Protein AF-G0U3R9-F1 (afdb_monomer)

Secondary structure (DSSP, 8-state):
----TTS-TT--HHHHHHHHHHHHHHHHHHHHHHHHHHTT--TT--SS-HHHHHHHHHHHHHHHHHHHHHHHHHSS--HHHHHHHHHHHHHHHHHHHHHHHHHHHHHHHHHHHHHHHHHHHHHTTTTHHHHHHHHHHTHHHHTT--HHHHHHSGGGG-GGGHHHHSTTSHHHHHHTT--GGGHHHHHHHHHHHS---SHHHHHHHHHHHHHHHHHHHHHHHHHHHHHHSSSSPPHHHHHHHHHHHHHHHHHHHHHHHHHHH--

Sequence (263 aa):
MVMHLCELAAYPQSIILHGVLLYSFDSAHCHLISISKEQGCAASACMLDEYAEDIASSLSRLCVSRAIDCASLTGDSNDAERCNCLLRELWRETREAELVMQLHSWQERFLIEWPQHHTDWNNNRGGYKSLRDAVDECTIATCHITPSFLTEVPFAALAVCAPLFSAAGPAAELLHVASAERLDEVGALVEQMNPAETTEARETRRQLLLSRREWRLLLLLWVRYALSLRNPPSQGDCTMLFEAVQLYLCQGRARFHRLVRAT

Nearest PDB structures (foldseek):
  6r1j-assembly1_J-2  TM=2.108E-01  e=7.465E-01  Aeromonas hydrophila J-1
  7jh5-assembly2_B  TM=2.570E-01  e=5.427E+00  synthetic construct
  6h2e-assembly1_Q-2  TM=1.520E-01  e=3.342E+00  Aeromonas hydrophila subsp. hydrophila AL09-71

Radius of gyration: 19.88 Å; Cα contacts (8 Å, |Δi|>4): 173; chains: 1; bounding box: 52×52×53 Å

Mean predicted aligned error: 11.94 Å

Organism: Trypanosoma vivax (strain Y486) (NCBI:txid1055687)

pLDDT: mean 70.09, std 22.68, range [23.23, 95.56]

Foldseek 3Di:
DDDDPPPPPDQPCVCVVLVVLLVVLVVVVVVVVVVLVVVPLPPPQALDDPLLLVLLLLLLSLLLLLVVLLVQLVDPDDPVSLVNSVVSVVVSVVVLVVSLVSVVVVVVVCLVCLVVVLVVCVVCPNCPNSCLSNCVSCVLVCLPLDPVLLCVQPLCPDPLCCQLSDCPALSVVSNVNHDNPCPPVSVVVSCVVDPDPDPVSVVSVVSSSSSSSSSVSLVSSLSSRQSVDPDGDDPSSSVSSSVSSVVVVVVSVVSSVCSSPVD

Solvent-accessible surface area (backbone atoms only — not comparable to full-atom values): 14887 Å² total; per-residue (Å²): 143,80,86,72,96,71,79,72,86,80,65,64,69,67,57,52,58,56,47,51,61,61,58,59,52,53,60,62,48,53,48,53,54,47,52,45,50,74,71,64,54,67,99,80,42,66,94,59,51,75,66,57,52,52,49,24,49,51,52,17,52,52,52,44,53,50,52,50,48,44,56,51,52,73,48,96,59,51,72,68,56,52,52,51,48,51,57,52,45,56,52,44,56,56,51,48,55,54,49,53,50,50,52,50,56,50,50,53,52,51,59,74,45,33,70,58,57,36,48,55,32,50,74,39,67,68,34,53,54,55,42,49,50,19,41,58,66,31,33,85,74,42,32,73,58,42,76,64,48,63,68,65,34,77,62,53,74,35,76,71,36,41,67,38,61,28,89,89,19,45,46,44,60,49,58,79,69,47,59,79,88,53,47,69,62,56,58,52,50,56,50,70,77,58,73,56,93,45,72,68,52,42,50,53,48,51,47,40,54,51,42,25,50,49,42,45,48,53,54,51,29,49,53,48,46,50,55,68,45,96,54,81,66,49,74,69,64,59,44,34,60,55,51,49,52,50,52,54,52,50,52,51,52,54,52,43,54,49,54,76,64,74,118

Structure (mmCIF, N/CA/C/O backbone):
data_AF-G0U3R9-F1
#
_entry.id   AF-G0U3R9-F1
#
loop_
_atom_site.group_PDB
_atom_site.id
_atom_site.type_symbol
_atom_site.label_atom_id
_atom_site.label_alt_id
_atom_site.label_comp_id
_atom_site.label_asym_id
_atom_site.label_entity_id
_atom_site.label_seq_id
_atom_site.pdbx_PDB_ins_code
_atom_site.Cartn_x
_atom_site.Cartn_y
_atom_site.Cartn_z
_atom_site.occupancy
_atom_site.B_iso_or_equiv
_atom_site.auth_seq_id
_atom_site.auth_comp_id
_atom_site.auth_asym_id
_atom_site.auth_atom_id
_atom_site.pdbx_PDB_model_num
ATOM 1 N N . MET A 1 1 ? 17.297 25.912 26.466 1.00 33.06 1 MET A N 1
ATOM 2 C CA . MET A 1 1 ? 16.219 26.243 25.516 1.00 33.06 1 MET A CA 1
ATOM 3 C C . MET A 1 1 ? 15.846 24.984 24.741 1.00 33.06 1 MET A C 1
ATOM 5 O O . MET A 1 1 ? 16.317 24.811 23.634 1.00 33.06 1 MET A O 1
ATOM 9 N N . VAL A 1 2 ? 15.059 24.090 25.344 1.00 28.64 2 VAL A N 1
ATOM 10 C CA . VAL A 1 2 ? 14.176 23.144 24.641 1.00 28.64 2 VAL A CA 1
ATOM 11 C C . VAL A 1 2 ? 12.978 22.983 25.567 1.00 28.64 2 VAL A C 1
ATOM 13 O O . VAL A 1 2 ? 13.133 22.651 26.741 1.00 28.64 2 VAL A O 1
ATOM 16 N N . MET A 1 3 ? 11.822 23.392 25.064 1.00 24.55 3 MET A N 1
ATOM 17 C CA . MET A 1 3 ? 10.581 23.519 25.806 1.00 24.55 3 MET A CA 1
ATOM 18 C C . MET A 1 3 ? 9.948 22.154 26.079 1.00 24.55 3 MET A C 1
ATOM 20 O O . MET A 1 3 ? 9.836 21.319 25.192 1.00 24.55 3 MET A O 1
ATOM 24 N N . HIS A 1 4 ? 9.500 22.018 27.324 1.00 27.64 4 HIS A N 1
ATOM 25 C CA . HIS A 1 4 ? 8.221 21.452 27.743 1.00 27.64 4 HIS A CA 1
ATOM 26 C C . HIS A 1 4 ? 7.790 20.066 27.245 1.00 27.64 4 HIS A C 1
ATOM 28 O O . HIS A 1 4 ? 6.920 19.903 26.400 1.00 27.64 4 HIS A O 1
ATOM 34 N N . LEU A 1 5 ? 8.213 19.094 28.050 1.00 29.56 5 LEU A N 1
ATOM 35 C CA . LEU A 1 5 ? 7.496 17.884 28.476 1.00 29.56 5 LEU A CA 1
ATOM 36 C C . LEU A 1 5 ? 6.110 18.140 29.142 1.00 29.56 5 LEU A C 1
ATOM 38 O O . LEU A 1 5 ? 5.675 17.341 29.966 1.00 29.56 5 LEU A O 1
ATOM 42 N N . CYS A 1 6 ? 5.398 19.233 28.839 1.00 23.23 6 CYS A N 1
ATOM 43 C CA . CYS A 1 6 ? 4.192 19.637 29.589 1.00 23.23 6 CYS A CA 1
ATOM 44 C C . CYS A 1 6 ? 2.854 19.560 28.835 1.00 23.23 6 CYS A C 1
ATOM 46 O O . CYS A 1 6 ? 1.842 19.930 29.417 1.00 23.23 6 CYS A O 1
ATOM 48 N N . GLU A 1 7 ? 2.786 19.007 27.622 1.00 26.48 7 GLU A N 1
ATOM 49 C CA . GLU A 1 7 ? 1.497 18.795 26.927 1.00 26.48 7 GLU A CA 1
ATOM 50 C C . GLU A 1 7 ? 1.056 17.324 26.852 1.00 26.48 7 GLU A C 1
ATOM 52 O O . GLU A 1 7 ? 0.117 16.983 26.147 1.00 26.48 7 GLU A O 1
ATOM 57 N N . LEU A 1 8 ? 1.667 16.434 27.642 1.00 34.69 8 LEU A N 1
ATOM 58 C CA . LEU A 1 8 ? 1.248 15.027 27.765 1.00 34.69 8 LEU A CA 1
ATOM 59 C C . LEU A 1 8 ? 0.107 14.795 28.781 1.00 34.69 8 LEU A C 1
ATOM 61 O O . LEU A 1 8 ? -0.288 13.656 29.014 1.00 34.69 8 LEU A O 1
ATOM 65 N N . ALA A 1 9 ? -0.453 15.851 29.378 1.00 28.39 9 ALA A N 1
ATOM 66 C CA . ALA A 1 9 ? -1.393 15.748 30.502 1.00 28.39 9 ALA A CA 1
ATOM 67 C C . ALA A 1 9 ? -2.880 15.553 30.123 1.00 28.39 9 ALA A C 1
ATOM 69 O O . ALA A 1 9 ? -3.735 15.591 31.003 1.00 28.39 9 ALA A O 1
ATOM 70 N N . ALA A 1 10 ? -3.211 15.311 28.851 1.00 30.05 10 ALA A N 1
ATOM 71 C CA . ALA A 1 10 ? -4.587 15.010 28.432 1.00 30.05 10 ALA A CA 1
ATOM 72 C C . ALA A 1 10 ? -4.675 13.998 27.274 1.00 30.05 10 ALA A C 1
ATOM 74 O O . ALA A 1 10 ? -5.617 14.034 26.487 1.00 30.05 10 ALA A O 1
ATOM 75 N N . TYR A 1 11 ? -3.703 13.088 27.154 1.00 36.09 11 TYR A N 1
ATOM 76 C CA . TYR A 1 11 ? -3.789 11.991 26.187 1.00 36.09 11 TYR A CA 1
ATOM 77 C C . TYR A 1 11 ? -4.456 10.772 26.840 1.00 36.09 11 TYR A C 1
ATOM 79 O O . TYR A 1 11 ? -3.954 10.284 27.856 1.00 36.09 11 TYR A O 1
ATOM 87 N N . PRO A 1 12 ? -5.578 10.254 26.303 1.00 34.84 12 PRO A N 1
ATOM 88 C CA . PRO A 1 12 ? -6.217 9.071 26.859 1.00 34.84 12 PRO A CA 1
ATOM 89 C C . PRO A 1 12 ? -5.249 7.883 26.791 1.00 34.84 12 PRO A C 1
ATOM 91 O O . PRO A 1 12 ? -4.683 7.574 25.741 1.00 34.84 12 PRO A O 1
ATOM 94 N N . GLN A 1 13 ? -5.066 7.208 27.929 1.00 33.09 13 GLN A N 1
ATOM 95 C CA . GLN A 1 13 ? -4.140 6.083 28.131 1.00 33.09 13 GLN A CA 1
ATOM 96 C C . GLN A 1 13 ? -4.317 4.930 27.114 1.00 33.09 13 GLN A C 1
ATOM 98 O O . GLN A 1 13 ? -3.400 4.133 26.923 1.00 33.09 13 GLN A O 1
ATOM 103 N N . SER A 1 14 ? -5.447 4.867 26.398 1.00 32.84 14 SER A N 1
ATOM 104 C CA . SER A 1 14 ? -5.703 3.904 25.317 1.00 32.84 14 SER A CA 1
ATOM 105 C C . SER A 1 14 ? -4.824 4.109 24.073 1.00 32.84 14 SER A C 1
ATOM 107 O O . SER A 1 14 ? -4.492 3.126 23.405 1.00 32.84 14 SER A O 1
ATOM 109 N N . ILE A 1 15 ? -4.377 5.345 23.799 1.00 38.25 15 ILE A N 1
ATOM 110 C CA . ILE A 1 15 ? -3.427 5.668 22.715 1.00 38.25 15 ILE A CA 1
ATOM 111 C C . ILE A 1 15 ? -2.042 5.091 23.029 1.00 38.25 15 ILE A C 1
ATOM 113 O O . ILE A 1 15 ? -1.348 4.621 22.131 1.00 38.25 15 ILE A O 1
ATOM 117 N N . ILE A 1 16 ? -1.661 5.064 24.309 1.00 35.97 16 ILE A N 1
ATOM 118 C CA . ILE A 1 16 ? -0.367 4.534 24.750 1.00 35.97 16 ILE A CA 1
ATOM 119 C C . ILE A 1 16 ? -0.363 3.007 24.645 1.00 35.97 16 ILE A C 1
ATOM 121 O O . ILE A 1 16 ? 0.603 2.454 24.138 1.00 35.97 16 ILE A O 1
ATOM 125 N N . LEU A 1 17 ? -1.444 2.310 25.016 1.00 34.59 17 LEU A N 1
ATOM 126 C CA . LEU A 1 17 ? -1.477 0.844 24.915 1.00 34.59 17 LEU A CA 1
ATOM 127 C C . LEU A 1 17 ? -1.414 0.341 23.459 1.00 34.59 17 LEU A C 1
ATOM 129 O O . LEU A 1 17 ? -0.663 -0.586 23.161 1.00 34.59 17 LEU A O 1
ATOM 133 N N . HIS A 1 18 ? -2.147 0.980 22.539 1.00 36.88 18 HIS A N 1
ATOM 134 C CA . HIS A 1 18 ? -2.119 0.609 21.117 1.00 36.88 18 HIS A CA 1
ATOM 135 C C . HIS A 1 18 ? -0.850 1.111 20.412 1.00 36.88 18 HIS A C 1
ATOM 137 O O . HIS A 1 18 ? -0.291 0.404 19.576 1.00 36.88 18 HIS A O 1
ATOM 143 N N . GLY A 1 19 ? -0.341 2.289 20.788 1.00 35.03 19 GLY A N 1
ATOM 144 C CA . GLY A 1 19 ? 0.939 2.809 20.306 1.00 35.03 19 GLY A CA 1
ATOM 145 C C . GLY A 1 19 ? 2.123 1.934 20.725 1.00 35.03 19 GLY A C 1
ATOM 146 O O . GLY A 1 19 ? 2.960 1.601 19.894 1.00 35.03 19 GLY A O 1
ATOM 147 N N . VAL A 1 20 ? 2.171 1.476 21.978 1.00 35.91 20 VAL A N 1
ATOM 148 C CA . VAL A 1 20 ? 3.256 0.623 22.502 1.00 35.91 20 VAL A CA 1
ATOM 149 C C . VAL A 1 20 ? 3.275 -0.760 21.829 1.00 35.91 20 VAL A C 1
ATOM 151 O O . VAL A 1 20 ? 4.353 -1.281 21.525 1.00 35.91 20 VAL A O 1
ATOM 154 N N . LEU A 1 21 ? 2.111 -1.328 21.492 1.00 36.66 21 LEU A N 1
ATOM 155 C CA . LEU A 1 21 ? 2.028 -2.572 20.710 1.00 36.66 21 LEU A CA 1
ATOM 156 C C . LEU A 1 21 ? 2.530 -2.398 19.263 1.00 36.66 21 LEU A C 1
ATOM 158 O O . LEU A 1 21 ? 3.155 -3.303 18.716 1.00 36.66 21 LEU A O 1
ATOM 162 N N . LEU A 1 22 ? 2.328 -1.224 18.657 1.00 37.16 22 LEU A N 1
ATOM 163 C CA . LEU A 1 22 ? 2.811 -0.918 17.303 1.00 37.16 22 LEU A CA 1
ATOM 164 C C . LEU A 1 22 ? 4.316 -0.588 17.258 1.00 37.16 22 LEU A C 1
ATOM 166 O O . LEU A 1 22 ? 4.973 -0.901 16.266 1.00 37.16 22 LEU A O 1
ATOM 170 N N . TYR A 1 23 ? 4.867 0.007 18.323 1.00 34.19 23 TYR A N 1
ATOM 171 C CA . TYR A 1 23 ? 6.296 0.340 18.445 1.00 34.19 23 TYR A CA 1
ATOM 172 C C . TYR A 1 23 ? 7.181 -0.868 18.808 1.00 34.19 23 TYR A C 1
ATOM 174 O O . TYR A 1 23 ? 8.316 -0.963 18.350 1.00 34.19 23 TYR A O 1
ATOM 182 N N . SER A 1 24 ? 6.679 -1.820 19.600 1.00 33.28 24 SER A N 1
ATOM 183 C CA . SER A 1 24 ? 7.434 -3.025 20.002 1.00 33.28 24 SER A CA 1
ATOM 184 C C . SER A 1 24 ? 7.641 -4.043 18.868 1.00 33.28 24 SER A C 1
ATOM 186 O O . SER A 1 24 ? 8.549 -4.875 18.941 1.00 33.28 24 SER A O 1
ATOM 188 N N . PHE A 1 25 ? 6.857 -3.955 17.789 1.00 37.72 25 PHE A N 1
ATOM 189 C CA . PHE A 1 25 ? 7.006 -4.797 16.599 1.00 37.72 25 PHE A CA 1
ATOM 190 C C . PHE A 1 25 ? 8.238 -4.427 15.745 1.00 37.72 25 PHE A C 1
ATOM 192 O O . PHE A 1 25 ? 8.843 -5.316 15.142 1.00 37.72 25 PHE A O 1
ATOM 199 N N . ASP A 1 26 ? 8.662 -3.154 15.743 1.00 39.38 26 ASP A N 1
ATOM 200 C CA . ASP A 1 26 ? 9.851 -2.694 14.998 1.00 39.38 26 ASP A CA 1
ATOM 201 C C . ASP A 1 26 ? 11.143 -3.336 15.527 1.00 39.38 26 ASP A C 1
ATOM 203 O O . ASP A 1 26 ? 12.008 -3.725 14.747 1.00 39.38 26 ASP A O 1
ATOM 207 N N . SER A 1 27 ? 11.252 -3.542 16.843 1.00 36.81 27 SER A N 1
ATOM 208 C CA . SER A 1 27 ? 12.447 -4.133 17.465 1.00 36.81 27 SER A CA 1
ATOM 209 C C . SER A 1 27 ? 12.685 -5.587 17.028 1.00 36.81 27 SER A C 1
ATOM 211 O O . SER A 1 27 ? 13.792 -5.960 16.638 1.00 36.81 27 SER A O 1
ATOM 213 N N . ALA A 1 28 ? 11.630 -6.409 16.996 1.00 36.25 28 ALA A N 1
ATOM 214 C CA . ALA A 1 28 ? 11.737 -7.818 16.606 1.00 36.25 28 ALA A CA 1
ATOM 215 C C . ALA A 1 28 ? 12.002 -8.004 15.099 1.00 36.25 28 ALA A C 1
ATOM 217 O O . ALA A 1 28 ? 12.627 -8.984 14.692 1.00 36.25 28 ALA A O 1
ATOM 218 N N . HIS A 1 29 ? 11.551 -7.068 14.259 1.00 41.25 29 HIS A N 1
ATOM 219 C CA . HIS A 1 29 ? 11.756 -7.135 12.813 1.00 41.25 29 HIS A CA 1
ATOM 220 C C . HIS A 1 29 ? 13.105 -6.552 12.373 1.00 41.25 29 HIS A C 1
ATOM 222 O O . HIS A 1 29 ? 13.756 -7.138 11.508 1.00 41.25 29 HIS A O 1
ATOM 228 N N . CYS A 1 30 ? 13.574 -5.477 13.017 1.00 37.19 30 CYS A N 1
ATOM 229 C CA . CYS A 1 30 ? 14.964 -5.029 12.897 1.00 37.19 30 CYS A CA 1
ATOM 230 C C . CYS A 1 30 ? 15.935 -6.151 13.279 1.00 37.19 30 CYS A C 1
ATOM 232 O O . CYS A 1 30 ? 16.946 -6.317 12.604 1.00 37.19 30 CYS A O 1
ATOM 234 N N . HIS A 1 31 ? 15.581 -6.978 14.273 1.00 34.81 31 HIS A N 1
ATOM 235 C CA . HIS A 1 31 ? 16.353 -8.168 14.626 1.00 34.81 31 HIS A CA 1
ATOM 236 C C . HIS A 1 31 ? 16.380 -9.246 13.527 1.00 34.81 31 HIS A C 1
ATOM 238 O O . HIS A 1 31 ? 17.422 -9.854 13.299 1.00 34.81 31 HIS A O 1
ATOM 244 N N . LEU A 1 32 ? 15.286 -9.468 12.791 1.00 35.88 32 LEU A N 1
ATOM 245 C CA . LEU A 1 32 ? 15.276 -10.405 11.652 1.00 35.88 32 LEU A CA 1
ATOM 246 C C . LEU A 1 32 ? 16.086 -9.881 10.461 1.00 35.88 32 LEU A C 1
ATOM 248 O O . LEU A 1 32 ? 16.819 -10.642 9.831 1.00 35.88 32 LEU A O 1
ATOM 252 N N . ILE A 1 33 ? 16.010 -8.575 10.190 1.00 39.72 33 ILE A N 1
ATOM 253 C CA . ILE A 1 33 ? 16.836 -7.913 9.170 1.00 39.72 33 ILE A CA 1
ATOM 254 C C . ILE A 1 33 ? 18.319 -7.968 9.570 1.00 39.72 33 ILE A C 1
ATOM 256 O O . ILE A 1 33 ? 19.173 -8.228 8.724 1.00 39.72 33 ILE A O 1
ATOM 260 N N . SER A 1 34 ? 18.648 -7.787 10.854 1.00 35.16 34 SER A N 1
ATOM 261 C CA . SER A 1 34 ? 20.029 -7.895 11.337 1.00 35.16 34 SER A CA 1
ATOM 262 C C . SER A 1 34 ? 20.553 -9.333 11.327 1.00 35.16 34 SER A C 1
ATOM 264 O O . SER A 1 34 ? 21.707 -9.530 10.969 1.00 35.16 34 SER A O 1
ATOM 266 N N . ILE A 1 35 ? 19.720 -10.341 11.620 1.00 38.12 35 ILE A N 1
ATOM 267 C CA . ILE A 1 35 ? 20.096 -11.762 11.488 1.00 38.12 35 ILE A CA 1
ATOM 268 C C . ILE A 1 35 ? 20.394 -12.103 10.019 1.00 38.12 35 ILE A C 1
ATOM 270 O O . ILE A 1 35 ? 21.374 -12.786 9.732 1.00 38.12 35 ILE A O 1
ATOM 274 N N . SER A 1 36 ? 19.614 -11.563 9.076 1.00 36.53 36 SER A N 1
ATOM 275 C CA . SER A 1 36 ? 19.888 -11.696 7.637 1.00 36.53 36 SER A CA 1
ATOM 276 C C . SER A 1 36 ? 21.213 -11.031 7.230 1.00 36.53 36 SER A C 1
ATOM 278 O O . SER A 1 36 ? 21.951 -11.587 6.418 1.00 36.53 36 SER A O 1
ATOM 280 N N . LYS A 1 37 ? 21.549 -9.871 7.820 1.00 36.19 37 LYS A N 1
ATOM 281 C CA . LYS A 1 37 ? 22.834 -9.172 7.608 1.00 36.19 37 LYS A CA 1
ATOM 282 C C . LYS A 1 37 ? 24.023 -9.933 8.227 1.00 36.19 37 LYS A C 1
ATOM 284 O O . LYS A 1 37 ? 25.087 -9.988 7.617 1.00 36.19 37 LYS A O 1
ATOM 289 N N . GLU A 1 38 ? 23.854 -10.552 9.397 1.00 37.56 38 GLU A N 1
ATOM 290 C CA . GLU A 1 38 ? 24.891 -11.354 10.076 1.00 37.56 38 GLU A CA 1
ATOM 291 C C . GLU A 1 38 ? 25.173 -12.696 9.378 1.00 37.56 38 GLU A C 1
ATOM 293 O O . GLU A 1 38 ? 26.291 -13.204 9.451 1.00 37.56 38 GLU A O 1
ATOM 298 N N . GLN A 1 39 ? 24.199 -13.245 8.644 1.00 38.41 39 GLN A N 1
ATOM 299 C CA . GLN A 1 39 ? 24.358 -14.471 7.849 1.00 38.41 39 GLN A CA 1
ATOM 300 C C . GLN A 1 39 ? 25.041 -14.253 6.486 1.00 38.41 39 GLN A C 1
ATOM 302 O O . GLN A 1 39 ? 25.163 -15.193 5.701 1.00 38.41 39 GLN A O 1
ATOM 307 N N . GLY A 1 40 ? 25.528 -13.041 6.197 1.00 32.06 40 GLY A N 1
ATOM 308 C CA . GLY A 1 40 ? 26.303 -12.766 4.986 1.00 32.06 40 GLY A CA 1
ATOM 309 C C . GLY A 1 40 ? 25.478 -12.692 3.699 1.00 32.06 40 GLY A C 1
ATOM 310 O O . GLY A 1 40 ? 26.067 -12.746 2.619 1.00 32.06 40 GLY A O 1
ATOM 311 N N . CYS A 1 41 ? 24.150 -12.531 3.788 1.00 35.53 41 CYS A N 1
ATOM 312 C CA . CYS A 1 41 ? 23.371 -12.011 2.661 1.00 35.53 41 CYS A CA 1
ATOM 313 C C . CYS A 1 41 ? 23.859 -10.585 2.402 1.00 35.53 41 CYS A C 1
ATOM 315 O O . CYS A 1 41 ? 23.686 -9.686 3.231 1.00 35.53 41 CYS A O 1
ATOM 317 N N . ALA A 1 42 ? 24.605 -10.417 1.313 1.00 33.94 42 ALA A N 1
ATOM 318 C CA . ALA A 1 42 ? 25.178 -9.144 0.931 1.00 33.94 42 ALA A CA 1
ATOM 319 C C . ALA A 1 42 ? 24.054 -8.106 0.850 1.00 33.94 42 ALA A C 1
ATOM 321 O O . ALA A 1 42 ? 23.008 -8.367 0.276 1.00 33.94 42 ALA A O 1
ATOM 322 N N . ALA A 1 43 ? 24.278 -6.920 1.410 1.00 31.98 43 ALA A N 1
ATOM 323 C CA . ALA A 1 43 ? 23.336 -5.802 1.452 1.00 31.98 43 ALA A CA 1
ATOM 324 C C . ALA A 1 43 ? 23.022 -5.193 0.058 1.00 31.98 43 ALA A C 1
ATOM 326 O O . ALA A 1 43 ? 23.079 -3.980 -0.113 1.00 31.98 43 ALA A O 1
ATOM 327 N N . SER A 1 44 ? 22.746 -6.018 -0.956 1.00 33.84 44 SER A N 1
ATOM 328 C CA . SER A 1 44 ? 22.752 -5.643 -2.370 1.00 33.84 44 SER A CA 1
ATOM 329 C C . SER A 1 44 ? 21.626 -6.263 -3.215 1.00 33.84 44 SER A C 1
ATOM 331 O O . SER A 1 44 ? 21.634 -6.030 -4.423 1.00 33.84 44 SER A O 1
ATOM 333 N N . ALA A 1 45 ? 20.663 -7.016 -2.666 1.00 36.78 45 ALA A N 1
ATOM 334 C CA . ALA A 1 45 ? 19.627 -7.635 -3.506 1.00 36.78 45 ALA A CA 1
ATOM 335 C C . ALA A 1 45 ? 18.184 -7.579 -2.969 1.00 36.78 45 ALA A C 1
ATOM 337 O O . ALA A 1 45 ? 17.326 -8.295 -3.477 1.00 36.78 45 ALA A O 1
ATOM 338 N N . CYS A 1 46 ? 17.833 -6.683 -2.040 1.00 46.12 46 CYS A N 1
ATOM 339 C CA . CYS A 1 46 ? 16.411 -6.391 -1.823 1.00 46.12 46 CYS A CA 1
ATOM 340 C C . CYS A 1 46 ? 15.906 -5.459 -2.942 1.00 46.12 46 CYS A C 1
ATOM 342 O O . CYS A 1 46 ? 16.397 -4.342 -3.082 1.00 46.12 46 CYS A O 1
ATOM 344 N N . MET A 1 47 ? 14.927 -5.903 -3.747 1.00 56.09 47 MET A N 1
ATOM 345 C CA . MET A 1 47 ? 14.302 -5.063 -4.794 1.00 56.09 47 MET A CA 1
ATOM 346 C C . MET A 1 47 ? 13.577 -3.831 -4.220 1.00 56.09 47 MET A C 1
ATOM 348 O O . MET A 1 47 ? 13.292 -2.891 -4.957 1.00 56.09 47 MET A O 1
ATOM 352 N N . LEU A 1 48 ? 13.265 -3.844 -2.921 1.00 67.38 48 LEU A N 1
ATOM 353 C CA . LEU A 1 48 ? 12.791 -2.683 -2.175 1.00 67.38 48 LEU A CA 1
ATOM 354 C C . LEU A 1 48 ? 13.920 -2.183 -1.275 1.00 67.38 48 LEU A C 1
ATOM 356 O O . LEU A 1 48 ? 14.497 -2.958 -0.513 1.00 67.38 48 LEU A O 1
ATOM 360 N N . ASP A 1 49 ? 14.224 -0.893 -1.345 1.00 76.88 49 ASP A N 1
ATOM 361 C CA . ASP A 1 49 ? 15.160 -0.280 -0.410 1.00 76.88 49 ASP A CA 1
ATOM 362 C C . ASP A 1 49 ? 14.542 -0.156 0.998 1.00 76.88 49 ASP A C 1
ATOM 364 O O . ASP A 1 49 ? 13.331 -0.302 1.198 1.00 76.88 49 ASP A O 1
ATOM 368 N N . GLU A 1 50 ? 15.383 0.117 2.001 1.00 76.50 50 GLU A N 1
ATOM 369 C CA . GLU A 1 50 ? 14.936 0.280 3.395 1.00 76.50 50 GLU A CA 1
ATOM 370 C C . GLU A 1 50 ? 13.863 1.383 3.518 1.00 76.50 50 GLU A C 1
ATOM 372 O O . GLU A 1 50 ? 12.938 1.275 4.321 1.00 76.50 50 GLU A O 1
ATOM 377 N N . TYR A 1 51 ? 13.913 2.402 2.654 1.00 81.50 51 TYR A N 1
ATOM 378 C CA . TYR A 1 51 ? 12.937 3.486 2.658 1.00 81.50 51 TYR A CA 1
ATOM 379 C C . TYR A 1 51 ? 11.541 3.055 2.182 1.00 81.50 51 TYR A C 1
ATOM 381 O O . TYR A 1 51 ? 10.539 3.421 2.801 1.00 81.50 51 TYR A O 1
ATOM 389 N N . ALA A 1 52 ? 11.446 2.252 1.119 1.00 83.44 52 ALA A N 1
ATOM 390 C CA . ALA A 1 52 ? 10.182 1.664 0.678 1.00 83.44 52 ALA A CA 1
ATOM 391 C C . ALA A 1 52 ? 9.565 0.758 1.755 1.00 83.44 52 ALA A C 1
ATOM 393 O O . ALA A 1 52 ? 8.350 0.778 1.976 1.00 83.44 52 ALA A O 1
ATOM 394 N N . GLU A 1 53 ? 10.399 -0.016 2.453 1.00 80.62 53 GLU A N 1
ATOM 395 C CA . GLU A 1 53 ? 9.971 -0.881 3.557 1.00 80.62 53 GLU A CA 1
ATOM 396 C C . GLU A 1 53 ? 9.394 -0.083 4.734 1.00 80.62 53 GLU A C 1
ATOM 398 O O . GLU A 1 53 ? 8.346 -0.454 5.277 1.00 80.62 53 GLU A O 1
ATOM 403 N N . ASP A 1 54 ? 10.018 1.041 5.087 1.00 80.44 54 ASP A N 1
ATOM 404 C CA . ASP A 1 54 ? 9.540 1.939 6.141 1.00 80.44 54 ASP A CA 1
ATOM 405 C C . ASP A 1 54 ? 8.192 2.580 5.793 1.00 80.44 54 ASP A C 1
ATOM 407 O O . ASP A 1 54 ? 7.301 2.688 6.652 1.00 80.44 54 ASP A O 1
ATOM 411 N N . ILE A 1 55 ? 8.005 2.960 4.524 1.00 87.62 55 ILE A N 1
ATOM 412 C CA . ILE A 1 55 ? 6.728 3.477 4.019 1.00 87.62 55 ILE A CA 1
ATOM 413 C C . ILE A 1 55 ? 5.651 2.390 4.120 1.00 87.62 55 ILE A C 1
ATOM 415 O O . ILE A 1 55 ? 4.593 2.636 4.708 1.00 87.62 55 ILE A O 1
ATOM 419 N N . ALA A 1 56 ? 5.919 1.176 3.627 1.00 86.25 56 ALA A N 1
ATOM 420 C CA . ALA A 1 56 ? 4.980 0.053 3.691 1.00 86.25 56 ALA A CA 1
ATOM 421 C C . ALA A 1 56 ? 4.607 -0.320 5.136 1.00 86.25 56 ALA A C 1
ATOM 423 O O . ALA A 1 56 ? 3.434 -0.540 5.451 1.00 86.25 56 ALA A O 1
ATOM 424 N N . SER A 1 57 ? 5.591 -0.351 6.039 1.00 81.12 57 SER A N 1
ATOM 425 C CA . SER A 1 57 ? 5.378 -0.586 7.472 1.00 81.12 57 SER A CA 1
ATOM 426 C C . SER A 1 57 ? 4.488 0.498 8.088 1.00 81.12 57 SER A C 1
ATOM 428 O O . SER A 1 57 ? 3.520 0.212 8.797 1.00 81.12 57 SER A O 1
ATOM 430 N N . SER A 1 58 ? 4.755 1.764 7.771 1.00 85.69 58 SER A N 1
ATOM 431 C CA . SER A 1 58 ? 3.997 2.896 8.303 1.00 85.69 58 SER A CA 1
ATOM 432 C C . SER A 1 58 ? 2.558 2.946 7.785 1.00 85.69 58 SER A C 1
ATOM 434 O O . SER A 1 58 ? 1.638 3.138 8.583 1.00 85.69 58 SER A O 1
ATOM 436 N N . LEU A 1 59 ? 2.340 2.695 6.491 1.00 92.19 59 LEU A N 1
ATOM 437 C CA . LEU A 1 59 ? 1.001 2.592 5.901 1.00 92.19 59 LEU A CA 1
ATOM 438 C C . LEU A 1 59 ? 0.218 1.410 6.486 1.00 92.19 59 LEU A C 1
ATOM 440 O O . LEU A 1 59 ? -0.965 1.554 6.808 1.00 92.19 59 LEU A O 1
ATOM 444 N N . SER A 1 60 ? 0.889 0.275 6.713 1.00 87.50 60 SER A N 1
ATOM 445 C CA . SER A 1 60 ? 0.285 -0.885 7.372 1.00 87.50 60 SER A CA 1
ATOM 446 C C . SER A 1 60 ? -0.252 -0.535 8.759 1.00 87.50 60 SER A C 1
ATOM 448 O O . SER A 1 60 ? -1.421 -0.798 9.052 1.00 87.50 60 SER A O 1
ATOM 450 N N . ARG A 1 61 ? 0.565 0.129 9.587 1.00 84.31 61 ARG A N 1
ATOM 451 C CA . ARG A 1 61 ? 0.186 0.537 10.949 1.00 84.31 61 ARG A CA 1
ATOM 452 C C . ARG A 1 61 ? -1.023 1.467 10.965 1.00 84.31 61 ARG A C 1
ATOM 454 O O . ARG A 1 61 ? -1.925 1.262 11.775 1.00 84.31 61 ARG A O 1
ATOM 461 N N . LEU A 1 62 ? -1.074 2.449 10.063 1.00 91.62 62 LEU A N 1
ATOM 462 C CA . LEU A 1 62 ? -2.227 3.348 9.950 1.00 91.62 62 LEU A CA 1
ATOM 463 C C . LEU A 1 62 ? -3.506 2.587 9.595 1.00 91.62 62 LEU A C 1
ATOM 465 O O . LEU A 1 62 ? -4.540 2.786 10.235 1.00 91.62 62 LEU A O 1
ATOM 469 N N . CYS A 1 63 ? -3.428 1.692 8.609 1.00 91.88 63 CYS A N 1
ATOM 470 C CA . CYS A 1 63 ? -4.585 0.936 8.140 1.00 91.88 63 CYS A CA 1
ATOM 471 C C . CYS A 1 63 ? -5.102 -0.038 9.199 1.00 91.88 63 CYS A C 1
ATOM 473 O O . CYS A 1 63 ? -6.310 -0.102 9.425 1.00 91.88 63 CYS A O 1
ATOM 475 N N . VAL A 1 64 ? -4.206 -0.742 9.895 1.00 88.44 64 VAL A N 1
ATOM 476 C CA . VAL A 1 64 ? -4.593 -1.656 10.978 1.00 88.44 64 VAL A CA 1
ATOM 477 C C . VAL A 1 64 ? -5.129 -0.888 12.181 1.00 88.44 64 VAL A C 1
ATOM 479 O O . VAL A 1 64 ? -6.170 -1.256 12.713 1.00 88.44 64 VAL A O 1
ATOM 482 N N . SER A 1 65 ? -4.506 0.231 12.565 1.00 87.81 65 SER A N 1
ATOM 483 C CA . SER A 1 65 ? -5.037 1.096 13.628 1.00 87.81 65 SER A CA 1
ATOM 484 C C . SER A 1 65 ? -6.462 1.565 13.319 1.00 87.81 65 SER A C 1
ATOM 486 O O . SER A 1 65 ? -7.326 1.516 14.193 1.00 87.81 65 SER A O 1
ATOM 488 N N . ARG A 1 66 ? -6.740 1.960 12.070 1.00 92.88 66 ARG A N 1
ATOM 489 C CA . ARG A 1 66 ? -8.100 2.311 11.644 1.00 92.88 66 ARG A CA 1
ATOM 490 C C . ARG A 1 66 ? -9.044 1.110 11.671 1.00 92.88 66 ARG A C 1
ATOM 492 O O . ARG A 1 66 ? -10.201 1.270 12.048 1.00 92.88 66 ARG A O 1
ATOM 499 N N . ALA A 1 67 ? -8.589 -0.071 11.258 1.00 90.75 67 ALA A N 1
ATOM 500 C CA . ALA A 1 67 ? -9.400 -1.287 11.284 1.00 90.75 67 ALA A CA 1
ATOM 501 C C . ALA A 1 67 ? -9.806 -1.672 12.717 1.00 90.75 67 ALA A C 1
ATOM 503 O O . ALA A 1 67 ? -10.967 -2.013 12.942 1.00 90.75 67 ALA A O 1
ATOM 504 N N . ILE A 1 68 ? -8.888 -1.529 13.678 1.00 88.44 68 ILE A N 1
ATOM 505 C CA . ILE A 1 68 ? -9.157 -1.715 15.110 1.00 88.44 68 ILE A CA 1
ATOM 506 C C . ILE A 1 68 ? -10.201 -0.703 15.590 1.00 88.44 68 ILE A C 1
ATOM 508 O O . ILE A 1 68 ? -11.206 -1.101 16.171 1.00 88.44 68 ILE A O 1
ATOM 512 N N . ASP A 1 69 ? -10.029 0.586 15.278 1.00 89.38 69 ASP A N 1
ATOM 513 C CA . ASP A 1 69 ? -11.015 1.611 15.650 1.00 89.38 69 ASP A CA 1
ATOM 514 C C . ASP A 1 69 ? -12.393 1.336 15.020 1.00 89.38 69 ASP A C 1
ATOM 516 O O . ASP A 1 69 ? -13.422 1.501 15.672 1.00 89.38 69 ASP A O 1
ATOM 520 N N . CYS A 1 70 ? -12.440 0.858 13.772 1.00 90.00 70 CYS A N 1
ATOM 521 C CA . CYS A 1 70 ? -13.689 0.442 13.132 1.00 90.00 70 CYS A CA 1
ATOM 522 C C . CYS A 1 70 ? -14.360 -0.719 13.880 1.00 90.00 70 CYS A C 1
ATOM 524 O O . CYS A 1 70 ? -15.581 -0.710 14.020 1.00 90.00 70 CYS A O 1
ATOM 526 N N . ALA A 1 71 ? -13.587 -1.702 14.350 1.00 87.19 71 ALA A N 1
ATOM 527 C CA . ALA A 1 71 ? -14.111 -2.825 15.125 1.00 87.19 71 ALA A CA 1
ATOM 528 C C . ALA A 1 71 ? -14.679 -2.360 16.478 1.00 87.19 71 ALA A C 1
ATOM 530 O O . ALA A 1 71 ? -15.782 -2.767 16.852 1.00 87.19 71 ALA A O 1
ATOM 531 N N . SER A 1 72 ? -13.990 -1.442 17.163 1.00 84.88 72 SER A N 1
ATOM 532 C CA . SER A 1 72 ? -14.491 -0.813 18.393 1.00 84.88 72 SER A CA 1
ATOM 533 C C . SER A 1 72 ? -15.815 -0.079 18.154 1.00 84.88 72 SER A C 1
ATOM 535 O O . SER A 1 72 ? -16.772 -0.256 18.908 1.00 84.88 72 SER A O 1
ATOM 537 N N . LEU A 1 73 ? -15.910 0.681 17.057 1.00 85.12 73 LEU A N 1
ATOM 538 C CA . LEU A 1 73 ? -17.104 1.453 16.692 1.00 85.12 73 LEU A CA 1
ATOM 539 C C . LEU A 1 73 ? -18.311 0.598 16.284 1.00 85.12 73 LEU A C 1
ATOM 541 O O . LEU A 1 73 ? -19.438 1.069 16.397 1.00 85.12 73 LEU A O 1
ATOM 545 N N . THR A 1 74 ? -18.103 -0.635 15.810 1.00 82.88 74 THR A N 1
ATOM 546 C CA . THR A 1 74 ? -19.208 -1.563 15.503 1.00 82.88 74 THR A CA 1
ATOM 547 C C . THR A 1 74 ? -19.865 -2.187 16.738 1.00 82.88 74 THR A C 1
ATOM 549 O O . THR A 1 74 ? -20.952 -2.745 16.612 1.00 82.88 74 THR A O 1
ATOM 552 N N . GLY A 1 75 ? -19.223 -2.116 17.910 1.00 74.25 75 GLY A N 1
ATOM 553 C CA . GLY A 1 75 ? -19.802 -2.557 19.183 1.00 74.25 75 GLY A CA 1
ATOM 554 C C . GLY A 1 75 ? -20.600 -1.460 19.897 1.00 74.25 75 GLY A C 1
ATOM 555 O O . GLY A 1 75 ? -20.845 -0.388 19.343 1.00 74.25 75 GLY A O 1
ATOM 556 N N . ASP A 1 76 ? -20.950 -1.700 21.165 1.00 75.19 76 ASP A N 1
ATOM 557 C CA . ASP A 1 76 ? -21.580 -0.707 22.051 1.00 75.19 76 ASP A CA 1
ATOM 558 C C . ASP A 1 76 ? -20.572 0.382 22.465 1.00 75.19 76 ASP A C 1
ATOM 560 O O . ASP A 1 76 ? -20.095 0.454 23.600 1.00 75.19 76 ASP A O 1
ATOM 564 N N . SER A 1 77 ? -20.204 1.235 21.510 1.00 77.62 77 SER A N 1
ATOM 565 C CA . SER A 1 77 ? -19.328 2.381 21.743 1.00 77.62 77 SER A CA 1
ATOM 566 C C . SER A 1 77 ? -20.074 3.500 22.466 1.00 77.62 77 SER A C 1
ATOM 568 O O . SER A 1 77 ? -21.152 3.929 22.044 1.00 77.62 77 SER A O 1
ATOM 570 N N . ASN A 1 78 ? -19.472 4.019 23.536 1.00 85.44 78 ASN A N 1
ATOM 571 C CA . ASN A 1 78 ? -19.920 5.252 24.181 1.00 85.44 78 ASN A CA 1
ATOM 572 C C . ASN A 1 78 ? -19.353 6.491 23.457 1.00 85.44 78 ASN A C 1
ATOM 574 O O . ASN A 1 78 ? -18.444 6.393 22.630 1.00 85.44 78 ASN A O 1
ATOM 578 N N . ASP A 1 79 ? -19.875 7.674 23.784 1.00 86.25 79 ASP A N 1
ATOM 579 C CA . ASP A 1 79 ? -19.466 8.922 23.124 1.00 86.25 79 ASP A CA 1
ATOM 580 C C . ASP A 1 79 ? -17.996 9.282 23.370 1.00 86.25 79 ASP A C 1
ATOM 582 O O . ASP A 1 79 ? -17.349 9.865 22.500 1.00 86.25 79 ASP A O 1
ATOM 586 N N . ALA A 1 80 ? -17.435 8.889 24.517 1.00 84.94 80 ALA A N 1
ATOM 587 C CA . ALA A 1 80 ? -16.021 9.100 24.805 1.00 84.94 80 ALA A CA 1
ATOM 588 C C . ALA A 1 80 ? -15.123 8.288 23.855 1.00 84.94 80 ALA A C 1
ATOM 590 O O . ALA A 1 80 ? -14.153 8.828 23.323 1.00 84.94 80 ALA A O 1
ATOM 591 N N . GLU A 1 81 ? -15.462 7.025 23.581 1.00 83.19 81 GLU A N 1
ATOM 592 C CA . GLU A 1 81 ? -14.714 6.197 22.632 1.00 83.19 81 GLU A CA 1
ATOM 593 C C . GLU A 1 81 ? -14.866 6.709 21.198 1.00 83.19 81 GLU A C 1
ATOM 595 O O . GLU A 1 81 ? -13.877 6.786 20.471 1.00 83.19 81 GLU A O 1
ATOM 600 N N . ARG A 1 82 ? -16.060 7.179 20.811 1.00 85.88 82 ARG A N 1
ATOM 601 C CA . ARG A 1 82 ? -16.265 7.839 19.508 1.00 85.88 82 ARG A CA 1
ATOM 602 C C . ARG A 1 82 ? -15.370 9.068 19.342 1.00 85.88 82 ARG A C 1
ATOM 604 O O . ARG A 1 82 ? -14.702 9.203 18.315 1.00 85.88 82 ARG A O 1
ATOM 611 N N . CYS A 1 83 ? -15.318 9.939 20.350 1.00 86.50 83 CYS A N 1
ATOM 612 C CA . CYS A 1 83 ? -14.440 11.110 20.355 1.00 86.50 83 CYS A CA 1
ATOM 613 C C . CYS A 1 83 ? -12.960 10.712 20.254 1.00 86.50 83 CYS A C 1
ATOM 615 O O . CYS A 1 83 ? -12.219 11.302 19.469 1.00 86.50 83 CYS A O 1
ATOM 617 N N . ASN A 1 84 ? -12.535 9.677 20.983 1.00 85.12 84 ASN A N 1
ATOM 618 C CA . ASN A 1 84 ? -11.162 9.176 20.913 1.00 85.12 84 ASN A CA 1
ATOM 619 C C . ASN A 1 84 ? -10.816 8.624 19.520 1.00 85.12 84 ASN A C 1
ATOM 621 O O . ASN A 1 84 ? -9.755 8.946 18.983 1.00 85.12 84 ASN A O 1
ATOM 625 N N . CYS A 1 85 ? -11.711 7.841 18.910 1.00 87.75 85 CYS A N 1
ATOM 626 C CA . CYS A 1 85 ? -11.563 7.346 17.540 1.00 87.75 85 CYS A CA 1
ATOM 627 C C . CYS A 1 85 ? -11.438 8.497 16.529 1.00 87.75 85 CYS A C 1
ATOM 629 O O . CYS A 1 85 ? -10.585 8.445 15.645 1.00 87.75 85 CYS A O 1
ATOM 631 N N . LEU A 1 86 ? -12.252 9.550 16.665 1.00 89.12 86 LEU A N 1
ATOM 632 C CA . LEU A 1 86 ? -12.198 10.735 15.800 1.00 89.12 86 LEU A CA 1
ATOM 633 C C . LEU A 1 86 ? -10.876 11.502 15.932 1.00 89.12 86 LEU A C 1
ATOM 635 O O . LEU A 1 86 ? -10.301 11.903 14.922 1.00 89.12 86 LEU A O 1
ATOM 639 N N . LEU A 1 87 ? -10.365 11.671 17.155 1.00 86.19 87 LEU A N 1
ATOM 640 C CA . LEU A 1 87 ? -9.064 12.308 17.387 1.00 86.19 87 LEU A CA 1
ATOM 641 C C . LEU A 1 87 ? -7.920 11.501 16.761 1.00 86.19 87 LEU A C 1
ATOM 643 O O . LEU A 1 87 ? -7.035 12.073 16.122 1.00 86.19 87 LEU A O 1
ATOM 647 N N . ARG A 1 88 ? -7.954 10.168 16.898 1.00 88.06 88 ARG A N 1
ATOM 648 C CA . ARG A 1 88 ? -6.982 9.286 16.239 1.00 88.06 88 ARG A CA 1
ATOM 649 C C . ARG A 1 88 ? -7.098 9.354 14.717 1.00 88.06 88 ARG A C 1
ATOM 651 O O . ARG A 1 88 ? -6.070 9.338 14.046 1.00 88.06 88 ARG A O 1
ATOM 658 N N . GLU A 1 89 ? -8.307 9.469 14.168 1.00 92.81 89 GLU A N 1
ATOM 659 C CA . GLU A 1 89 ? -8.503 9.600 12.720 1.00 92.81 89 GLU A CA 1
ATOM 660 C C . GLU A 1 89 ? -7.905 10.895 12.170 1.00 92.81 89 GLU A C 1
ATOM 662 O O . GLU A 1 89 ? -7.207 10.842 11.163 1.00 92.81 89 GLU A O 1
ATOM 667 N N . LEU A 1 90 ? -8.071 12.025 12.862 1.00 88.94 90 LEU A N 1
ATOM 668 C CA . LEU A 1 90 ? -7.466 13.297 12.449 1.00 88.94 90 LEU A CA 1
ATOM 669 C C . LEU A 1 90 ? -5.929 13.211 12.386 1.00 88.94 90 LEU A C 1
ATOM 671 O O . LEU A 1 90 ? -5.295 13.697 11.443 1.00 88.94 90 LEU A O 1
ATOM 675 N N . TRP A 1 91 ? -5.321 12.551 13.377 1.00 90.62 91 TRP A N 1
ATOM 676 C CA . TRP A 1 91 ? -3.886 12.272 13.356 1.00 90.62 91 TRP A CA 1
ATOM 677 C C . TRP A 1 91 ? -3.503 11.367 12.174 1.00 90.62 91 TRP A C 1
ATOM 679 O O . TRP A 1 91 ? -2.527 11.654 11.476 1.00 90.62 91 TRP A O 1
ATOM 689 N N . ARG A 1 92 ? -4.286 10.309 11.905 1.00 91.81 92 ARG A N 1
ATOM 690 C CA . ARG A 1 92 ? -4.045 9.408 10.769 1.00 91.81 92 ARG A CA 1
ATOM 691 C C . ARG A 1 92 ? -4.122 10.142 9.437 1.00 91.81 92 ARG A C 1
ATOM 693 O O . ARG A 1 92 ? -3.242 9.931 8.619 1.00 91.81 92 ARG A O 1
ATOM 700 N N . GLU A 1 93 ? -5.099 11.020 9.225 1.00 91.31 93 GLU A N 1
ATOM 701 C CA . GLU A 1 93 ? -5.220 11.801 7.984 1.00 91.31 93 GLU A CA 1
ATOM 702 C C . GLU A 1 93 ? -3.986 12.672 7.723 1.00 91.31 93 GLU A C 1
ATOM 704 O O . GLU A 1 93 ? -3.475 12.718 6.602 1.00 91.31 93 GLU A O 1
ATOM 709 N N . THR A 1 94 ? -3.456 13.304 8.774 1.00 88.19 94 THR A N 1
ATOM 710 C CA . THR A 1 94 ? -2.215 14.087 8.680 1.00 88.19 94 THR A CA 1
ATOM 711 C C . THR A 1 94 ? -1.038 13.184 8.311 1.00 88.19 94 THR A C 1
ATOM 713 O O . THR A 1 94 ? -0.280 13.475 7.384 1.00 88.19 94 THR A O 1
ATOM 716 N N . ARG A 1 95 ? -0.915 12.037 8.988 1.00 91.44 95 ARG A N 1
ATOM 717 C CA . ARG A 1 95 ? 0.175 11.088 8.749 1.00 91.44 95 ARG A CA 1
ATOM 718 C C . ARG A 1 95 ? 0.082 10.398 7.385 1.00 91.44 95 ARG A C 1
ATOM 720 O O . ARG A 1 95 ? 1.110 10.094 6.786 1.00 91.44 95 ARG A O 1
ATOM 727 N N . GLU A 1 96 ? -1.122 10.168 6.869 1.00 94.44 96 GLU A N 1
ATOM 728 C CA . GLU A 1 96 ? -1.348 9.652 5.517 1.00 94.44 96 GLU A CA 1
ATOM 729 C C . GLU A 1 96 ? -0.795 10.603 4.462 1.00 94.44 96 GLU A C 1
ATOM 731 O O . GLU A 1 96 ? -0.084 10.155 3.565 1.00 94.44 96 GLU A O 1
ATOM 736 N N . ALA A 1 97 ? -1.070 11.906 4.582 1.00 92.81 97 ALA A N 1
ATOM 737 C CA . ALA A 1 97 ? -0.548 12.900 3.648 1.00 92.81 97 ALA A CA 1
ATOM 738 C C . ALA A 1 97 ? 0.990 12.899 3.626 1.00 92.81 97 ALA A C 1
ATOM 740 O O . ALA A 1 97 ? 1.594 12.870 2.553 1.00 92.81 97 ALA A O 1
ATOM 741 N N . GLU A 1 98 ? 1.627 12.838 4.799 1.00 93.50 98 GLU A N 1
ATOM 742 C CA . GLU A 1 98 ? 3.086 12.740 4.913 1.00 93.50 98 GLU A CA 1
ATOM 743 C C . GLU A 1 98 ? 3.645 11.474 4.254 1.00 93.50 98 GLU A C 1
ATOM 745 O O . GLU A 1 98 ? 4.636 11.544 3.530 1.00 93.50 98 GLU A O 1
ATOM 750 N N . LEU A 1 99 ? 3.027 10.312 4.485 1.00 92.75 99 LEU A N 1
ATOM 751 C CA . LEU A 1 99 ? 3.491 9.050 3.900 1.00 92.75 99 LEU A CA 1
ATOM 752 C C . LEU A 1 99 ? 3.276 8.999 2.389 1.00 92.75 99 LEU A C 1
ATOM 754 O O . LEU A 1 99 ? 4.119 8.461 1.676 1.00 92.75 99 LEU A O 1
ATOM 758 N N . VAL A 1 100 ? 2.193 9.592 1.885 1.00 94.75 100 VAL A N 1
ATOM 759 C CA . VAL A 1 100 ? 1.974 9.742 0.441 1.00 94.75 100 VAL A CA 1
ATOM 760 C C . VAL A 1 100 ? 3.054 10.641 -0.167 1.00 94.75 100 VAL A C 1
ATOM 762 O O . VAL A 1 100 ? 3.610 10.297 -1.205 1.00 94.75 100 VAL A O 1
ATOM 765 N N . MET A 1 101 ? 3.437 11.738 0.493 1.00 94.75 101 MET A N 1
ATOM 766 C CA . MET A 1 101 ? 4.562 12.571 0.041 1.00 94.75 101 MET A CA 1
ATOM 767 C C . MET A 1 101 ? 5.904 11.826 0.074 1.00 94.75 101 MET A C 1
ATOM 769 O O . MET A 1 101 ? 6.708 11.964 -0.846 1.00 94.75 101 MET A O 1
ATOM 773 N N . GLN A 1 102 ? 6.151 11.014 1.104 1.00 94.06 102 GLN A N 1
ATOM 774 C CA . GLN A 1 102 ? 7.350 10.169 1.178 1.00 94.06 102 GLN A CA 1
ATOM 775 C C . GLN A 1 102 ? 7.377 9.132 0.053 1.00 94.06 102 GLN A C 1
ATOM 777 O O . GLN A 1 102 ? 8.417 8.932 -0.569 1.00 94.06 102 GLN A O 1
ATOM 782 N N . LEU A 1 103 ? 6.227 8.535 -0.270 1.00 95.25 103 LEU A N 1
ATOM 783 C CA . LEU A 1 103 ? 6.080 7.645 -1.417 1.00 95.25 103 LEU A CA 1
ATOM 784 C C . LEU A 1 103 ? 6.378 8.370 -2.735 1.00 95.25 103 LEU A C 1
ATOM 786 O O . LEU A 1 103 ? 7.052 7.804 -3.593 1.00 95.25 103 LEU A O 1
ATOM 790 N N . HIS A 1 104 ? 5.932 9.623 -2.881 1.00 94.31 104 HIS A N 1
ATOM 791 C CA . HIS A 1 104 ? 6.269 10.457 -4.040 1.00 94.31 104 HIS A CA 1
ATOM 792 C C . HIS A 1 104 ? 7.777 10.653 -4.159 1.00 94.31 104 HIS A C 1
ATOM 794 O O . HIS A 1 104 ? 8.359 10.335 -5.193 1.00 94.31 104 HIS A O 1
ATOM 800 N N . SER A 1 105 ? 8.422 11.077 -3.074 1.00 94.94 105 SER A N 1
ATOM 801 C CA . SER A 1 105 ? 9.869 11.292 -3.044 1.00 94.94 105 SER A CA 1
ATOM 802 C C . SER A 1 105 ? 10.669 10.009 -3.295 1.00 94.94 105 SER A C 1
ATOM 804 O O . SER A 1 105 ? 11.709 10.034 -3.955 1.00 94.94 105 SER A O 1
ATOM 806 N N . TRP A 1 106 ? 10.202 8.869 -2.784 1.00 94.12 106 TRP A N 1
ATOM 807 C CA . TRP A 1 106 ? 10.793 7.571 -3.091 1.00 94.12 106 TRP A CA 1
ATOM 808 C C . TRP A 1 106 ? 10.708 7.256 -4.585 1.00 94.12 106 TRP A C 1
ATOM 810 O O . TRP A 1 106 ? 11.729 6.954 -5.202 1.00 94.12 106 TRP A O 1
ATOM 820 N N . GLN A 1 107 ? 9.516 7.377 -5.177 1.00 93.25 107 GLN A N 1
ATOM 821 C CA . GLN A 1 107 ? 9.314 7.058 -6.586 1.00 93.25 107 GLN A CA 1
ATOM 822 C C . GLN A 1 107 ? 10.129 7.988 -7.493 1.00 93.25 107 GLN A C 1
ATOM 824 O O . GLN A 1 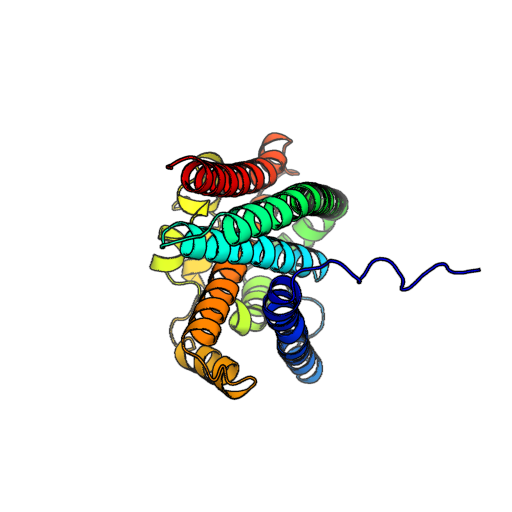107 ? 10.732 7.528 -8.455 1.00 93.25 107 GLN A O 1
ATOM 829 N N . GLU A 1 108 ? 10.210 9.280 -7.170 1.00 93.00 108 GLU A N 1
ATOM 830 C CA . GLU A 1 108 ? 11.044 10.240 -7.901 1.00 93.00 108 GLU A CA 1
ATOM 831 C C . GLU A 1 108 ? 12.521 9.832 -7.906 1.00 93.00 108 GLU A C 1
ATOM 833 O O . GLU A 1 108 ? 13.153 9.827 -8.962 1.00 93.00 108 GLU A O 1
ATOM 838 N N . ARG A 1 109 ? 13.066 9.429 -6.750 1.00 92.50 109 ARG A N 1
ATOM 839 C CA . ARG A 1 109 ? 14.450 8.935 -6.661 1.00 92.50 109 ARG A CA 1
ATOM 840 C C . ARG A 1 109 ? 14.650 7.663 -7.473 1.00 92.50 109 ARG A C 1
ATOM 842 O O . ARG A 1 109 ? 15.593 7.591 -8.257 1.00 92.50 109 ARG A O 1
ATOM 849 N N . PHE A 1 110 ? 13.725 6.713 -7.356 1.00 90.50 110 PHE A N 1
ATOM 850 C CA . PHE A 1 110 ? 13.752 5.494 -8.157 1.00 90.50 110 PHE A CA 1
ATOM 851 C C . PHE A 1 110 ? 13.759 5.800 -9.662 1.00 90.50 110 PHE A C 1
ATOM 853 O O . PHE A 1 110 ? 14.515 5.189 -10.410 1.00 90.50 110 PHE A O 1
ATOM 860 N N . LEU A 1 111 ? 12.958 6.770 -10.115 1.00 90.88 111 LEU A N 1
ATOM 861 C CA . LEU A 1 111 ? 12.883 7.171 -11.523 1.00 90.88 111 LEU A CA 1
ATOM 862 C C . LEU A 1 111 ? 14.155 7.873 -12.014 1.00 90.88 111 LEU A C 1
ATOM 864 O O . LEU A 1 111 ? 14.568 7.645 -13.150 1.00 90.88 111 LEU A O 1
ATOM 868 N N . ILE A 1 112 ? 14.797 8.692 -11.175 1.00 92.62 112 ILE A N 1
ATOM 869 C CA . ILE A 1 112 ? 16.099 9.308 -11.485 1.00 92.62 112 ILE A CA 1
ATOM 870 C C . ILE A 1 112 ? 17.158 8.224 -11.716 1.00 92.62 112 ILE A C 1
ATOM 872 O O . ILE A 1 112 ? 17.954 8.310 -12.651 1.00 92.62 112 ILE A O 1
ATOM 876 N N . GLU A 1 113 ? 17.141 7.183 -10.888 1.00 88.75 113 GLU A N 1
ATOM 877 C CA . GLU A 1 113 ? 18.084 6.065 -10.947 1.00 88.75 113 GLU A CA 1
ATOM 878 C C . GLU A 1 113 ? 17.632 4.940 -11.893 1.00 88.75 113 GLU A C 1
ATOM 880 O O . GLU A 1 113 ? 18.371 3.979 -12.121 1.00 88.75 113 GLU A O 1
ATOM 885 N N . TRP A 1 114 ? 16.445 5.061 -12.497 1.00 91.06 114 TRP A N 1
ATOM 886 C CA . TRP A 1 114 ? 15.835 4.016 -13.318 1.00 91.06 114 TRP A CA 1
ATOM 887 C C . TRP A 1 114 ? 16.751 3.486 -14.426 1.00 91.06 114 TRP A C 1
ATOM 889 O O . TRP A 1 114 ? 16.796 2.269 -14.583 1.00 91.06 114 TRP A O 1
ATOM 899 N N . PRO A 1 115 ? 17.525 4.303 -15.177 1.00 90.25 115 PRO A N 1
ATOM 900 C CA . PRO A 1 115 ? 18.411 3.771 -16.213 1.00 90.25 115 PRO A CA 1
ATOM 901 C C . PRO A 1 115 ? 19.447 2.778 -15.671 1.00 90.25 115 PRO A C 1
ATOM 903 O O . PRO A 1 115 ? 19.755 1.789 -16.343 1.00 90.25 115 PRO A O 1
ATOM 906 N N . GLN A 1 116 ? 19.961 3.025 -14.461 1.00 87.38 116 GLN A N 1
ATOM 907 C CA . GLN A 1 116 ? 20.899 2.131 -13.786 1.00 87.38 116 GLN A CA 1
ATOM 908 C C . GLN A 1 116 ? 20.176 0.855 -13.347 1.00 87.38 116 GLN A C 1
ATOM 910 O O . GLN A 1 116 ? 20.561 -0.235 -13.770 1.00 87.38 116 GLN A O 1
ATOM 915 N N . HIS A 1 117 ? 19.060 0.997 -12.622 1.00 83.81 117 HIS A N 1
ATOM 916 C CA . HIS A 1 117 ? 18.239 -0.133 -12.162 1.00 83.81 117 HIS A CA 1
ATOM 917 C C . HIS A 1 117 ? 17.771 -1.027 -13.322 1.00 83.81 117 HIS A C 1
ATOM 919 O O . HIS A 1 117 ? 17.826 -2.252 -13.241 1.00 83.81 117 HIS A O 1
ATOM 925 N N . HIS A 1 118 ? 17.364 -0.428 -14.441 1.00 84.56 118 HIS A N 1
ATOM 926 C CA . HIS A 1 118 ? 16.929 -1.119 -15.656 1.00 84.56 118 HIS A CA 1
ATOM 927 C C . HIS A 1 118 ? 18.090 -1.821 -16.379 1.00 84.56 118 HIS A C 1
ATOM 929 O O . HIS A 1 118 ? 17.927 -2.917 -16.923 1.00 84.56 118 HIS A O 1
ATOM 935 N N . THR A 1 119 ? 19.283 -1.223 -16.386 1.00 84.00 119 THR A N 1
ATOM 936 C CA . THR A 1 119 ? 20.489 -1.860 -16.937 1.00 84.00 119 THR A CA 1
ATOM 937 C C . THR A 1 119 ? 20.874 -3.085 -16.112 1.00 84.00 119 THR A C 1
ATOM 939 O O . THR A 1 119 ? 21.099 -4.160 -16.674 1.00 84.00 119 THR A O 1
ATOM 942 N N . ASP A 1 120 ? 20.868 -2.959 -14.786 1.00 79.88 120 ASP A N 1
ATOM 943 C CA . ASP A 1 120 ? 21.171 -4.052 -13.861 1.00 79.88 120 ASP A CA 1
ATOM 944 C C . ASP A 1 120 ? 20.130 -5.177 -13.955 1.00 79.88 120 ASP A C 1
ATOM 946 O O . ASP A 1 120 ? 20.483 -6.361 -14.003 1.00 79.88 120 ASP A O 1
ATOM 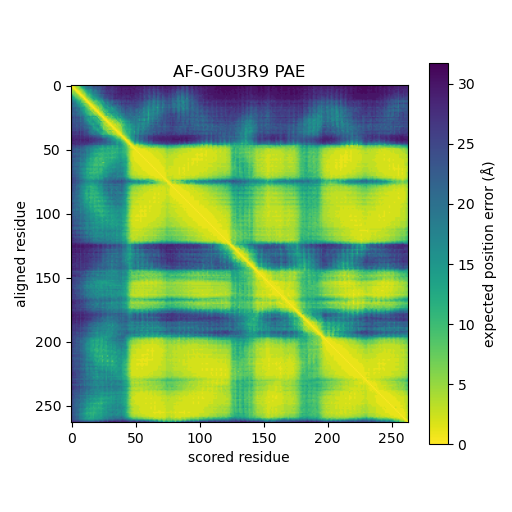950 N N . TRP A 1 121 ? 18.851 -4.821 -14.090 1.00 77.25 121 TRP A N 1
ATOM 951 C CA . TRP A 1 121 ? 17.754 -5.758 -14.337 1.00 77.25 121 TRP A CA 1
ATOM 952 C C . TRP A 1 121 ? 17.965 -6.600 -15.608 1.00 77.25 121 TRP A C 1
ATOM 954 O O . TRP A 1 121 ? 17.819 -7.829 -15.589 1.00 77.25 121 TRP A O 1
ATOM 964 N N . ASN A 1 122 ? 18.355 -5.959 -16.715 1.00 77.25 122 ASN A N 1
ATOM 965 C CA . ASN A 1 122 ? 18.557 -6.629 -18.002 1.00 77.25 122 ASN A CA 1
ATOM 966 C C . ASN A 1 122 ? 19.852 -7.454 -18.055 1.00 77.25 122 ASN A C 1
ATOM 968 O O . ASN A 1 122 ? 19.845 -8.582 -18.562 1.00 77.25 122 ASN A O 1
ATOM 972 N N . ASN A 1 123 ? 20.955 -6.929 -17.509 1.00 71.56 123 ASN A N 1
ATOM 973 C CA . ASN A 1 123 ? 22.264 -7.592 -17.509 1.00 71.56 123 ASN A CA 1
ATOM 974 C C . ASN A 1 123 ? 22.266 -8.894 -16.697 1.00 71.56 123 ASN A C 1
ATOM 976 O O . ASN A 1 123 ? 22.957 -9.850 -17.054 1.00 71.56 123 ASN A O 1
ATOM 980 N N . ASN A 1 124 ? 21.417 -8.995 -15.673 1.00 65.38 124 ASN A N 1
ATOM 981 C CA . ASN A 1 124 ? 21.225 -10.213 -14.883 1.00 65.38 124 ASN A CA 1
ATOM 982 C C . ASN A 1 124 ? 20.311 -11.266 -15.561 1.00 65.38 124 ASN A C 1
ATOM 984 O O . ASN A 1 124 ? 19.658 -12.059 -14.880 1.00 65.38 124 ASN A O 1
ATOM 988 N N . ARG A 1 125 ? 20.292 -11.293 -16.909 1.00 50.62 125 ARG A N 1
ATOM 989 C CA . ARG A 1 125 ? 19.407 -12.092 -17.787 1.00 50.62 125 ARG A CA 1
ATOM 990 C C . ARG A 1 125 ? 17.947 -12.076 -17.307 1.00 50.62 125 ARG A C 1
ATOM 992 O O . ARG A 1 125 ? 17.385 -13.113 -16.961 1.00 50.62 125 ARG A O 1
ATOM 999 N N . GLY A 1 126 ? 17.343 -10.888 -17.338 1.00 50.34 126 GLY A N 1
ATOM 1000 C CA . GLY A 1 126 ? 15.893 -10.696 -17.202 1.00 50.34 126 GLY A CA 1
ATOM 1001 C C . GLY A 1 126 ? 15.379 -10.809 -15.772 1.00 50.34 126 GLY A C 1
ATOM 1002 O O . GLY A 1 126 ? 14.381 -11.485 -15.529 1.00 50.34 126 GLY A O 1
ATOM 1003 N N . GLY A 1 127 ? 16.102 -10.236 -14.813 1.00 49.78 127 GLY A N 1
ATOM 1004 C CA . GLY A 1 127 ? 15.771 -10.341 -13.399 1.00 49.78 127 GLY A CA 1
ATOM 1005 C C . GLY A 1 127 ? 15.972 -11.742 -12.821 1.00 49.78 127 GLY A C 1
ATOM 1006 O O . GLY A 1 127 ? 16.310 -11.832 -11.669 1.00 49.78 127 GLY A O 1
ATOM 1007 N N . TYR A 1 128 ? 15.875 -12.851 -13.560 1.00 43.09 128 TYR A N 1
ATOM 1008 C CA . TYR A 1 128 ? 15.759 -14.209 -12.996 1.00 43.09 128 TYR A CA 1
ATOM 1009 C C . TYR A 1 128 ? 16.876 -14.640 -12.026 1.00 43.09 128 TYR A C 1
ATOM 1011 O O . TYR A 1 128 ? 16.613 -15.416 -11.111 1.00 43.09 128 TYR A O 1
ATOM 1019 N N . LYS A 1 129 ? 18.116 -14.154 -12.195 1.00 43.53 129 LYS A N 1
ATOM 1020 C CA . LYS A 1 129 ? 19.213 -14.447 -11.257 1.00 43.53 129 LYS A CA 1
ATOM 1021 C C . LYS A 1 129 ? 19.189 -13.519 -10.044 1.00 43.53 129 LYS A C 1
ATOM 1023 O O . LYS A 1 129 ? 19.169 -14.016 -8.931 1.00 43.53 129 LYS A O 1
ATOM 1028 N N . SER A 1 130 ? 19.041 -12.209 -10.253 1.00 46.62 130 SER A N 1
ATOM 1029 C CA . SER A 1 130 ? 18.845 -11.246 -9.161 1.00 46.62 130 SER A CA 1
ATOM 1030 C C . SER A 1 130 ? 17.503 -11.418 -8.461 1.00 46.62 130 SER A C 1
ATOM 1032 O O . SER A 1 130 ? 17.332 -10.901 -7.385 1.00 46.62 130 SER A O 1
ATOM 1034 N N . LEU A 1 131 ? 16.551 -12.113 -9.070 1.00 41.22 131 LEU A N 1
ATOM 1035 C CA . LEU A 1 131 ? 15.221 -12.447 -8.594 1.00 41.22 131 LEU A CA 1
ATOM 1036 C C . LEU A 1 131 ? 15.255 -13.814 -7.959 1.00 41.22 131 LEU A C 1
ATOM 1038 O O . LEU A 1 131 ? 14.493 -13.989 -7.052 1.00 41.22 131 LEU A O 1
ATOM 1042 N N . ARG A 1 132 ? 16.125 -14.756 -8.326 1.00 43.50 132 ARG A N 1
ATOM 1043 C CA . ARG A 1 132 ? 16.381 -15.908 -7.458 1.00 43.50 132 ARG A CA 1
ATOM 1044 C C . ARG A 1 132 ? 17.177 -15.479 -6.230 1.00 43.50 132 ARG A C 1
ATOM 1046 O O . ARG A 1 132 ? 16.818 -15.919 -5.165 1.00 43.50 132 ARG A O 1
ATOM 1053 N N . ASP A 1 133 ? 18.121 -14.547 -6.343 1.00 40.69 133 ASP A N 1
ATOM 1054 C CA . ASP A 1 133 ? 18.874 -14.009 -5.200 1.00 40.69 133 ASP A CA 1
ATOM 1055 C C . ASP A 1 133 ? 18.016 -13.039 -4.356 1.00 40.69 133 ASP A C 1
ATOM 1057 O O . ASP A 1 133 ? 17.965 -13.158 -3.139 1.00 40.69 133 ASP A O 1
ATOM 1061 N N . ALA A 1 134 ? 17.234 -12.151 -4.984 1.00 41.53 134 ALA A N 1
ATOM 1062 C CA . ALA A 1 134 ? 16.247 -11.307 -4.308 1.00 41.53 134 ALA A CA 1
ATOM 1063 C C . ALA A 1 134 ? 15.018 -12.090 -3.883 1.00 41.53 134 ALA A C 1
ATOM 1065 O O . ALA A 1 134 ? 14.396 -11.670 -2.932 1.00 41.53 134 ALA A O 1
ATOM 1066 N N . VAL A 1 135 ? 14.619 -13.176 -4.551 1.00 38.53 135 VAL A N 1
ATOM 1067 C CA . VAL A 1 135 ? 13.608 -14.104 -4.033 1.00 38.53 135 VAL A CA 1
ATOM 1068 C C . VAL A 1 135 ? 14.244 -14.987 -3.006 1.00 38.53 135 VAL A C 1
ATOM 1070 O O . VAL A 1 135 ? 13.482 -15.332 -2.161 1.00 38.53 135 VAL A O 1
ATOM 1073 N N . ASP A 1 136 ? 15.532 -15.309 -2.944 1.00 38.38 136 ASP A N 1
ATOM 1074 C CA . ASP A 1 136 ? 16.141 -16.086 -1.852 1.00 38.38 136 ASP A CA 1
ATOM 1075 C C . ASP A 1 136 ? 16.291 -15.202 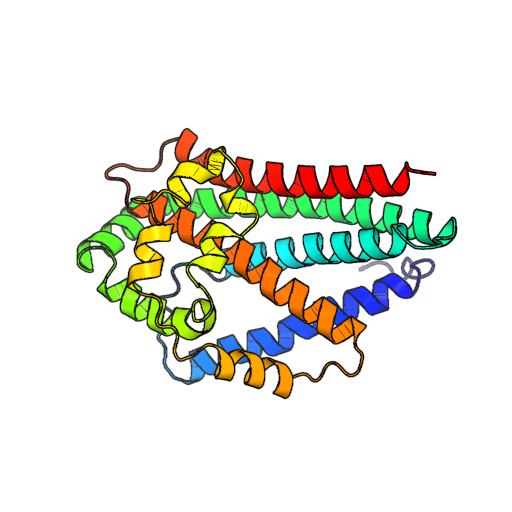-0.594 1.00 38.38 136 ASP A C 1
ATOM 1077 O O . ASP A 1 136 ? 15.910 -15.625 0.499 1.00 38.38 136 ASP A O 1
ATOM 1081 N N . GLU A 1 137 ? 16.677 -13.928 -0.745 1.00 41.00 137 GLU A N 1
ATOM 1082 C CA . GLU A 1 137 ? 16.697 -12.913 0.327 1.00 41.00 137 GLU A CA 1
ATOM 1083 C C . GLU A 1 137 ? 15.288 -12.418 0.690 1.00 41.00 137 GLU A C 1
ATOM 1085 O O . GLU A 1 137 ? 14.913 -12.354 1.863 1.00 41.00 137 GLU A O 1
ATOM 1090 N N . CYS A 1 138 ? 14.435 -12.172 -0.306 1.00 40.53 138 CYS A N 1
ATOM 1091 C CA . CYS A 1 138 ? 13.004 -12.012 -0.090 1.00 40.53 138 CYS A CA 1
ATOM 1092 C C . CYS A 1 138 ? 12.319 -13.361 0.124 1.00 40.53 138 CYS A C 1
ATOM 1094 O O . CYS A 1 138 ? 11.115 -13.321 0.280 1.00 40.53 138 CYS A O 1
ATOM 1096 N N . THR A 1 139 ? 12.947 -14.544 0.183 1.00 37.62 139 THR A N 1
ATOM 1097 C CA . THR A 1 139 ? 12.187 -15.823 0.334 1.00 37.62 139 THR A CA 1
ATOM 1098 C C . THR A 1 139 ? 11.640 -15.805 1.737 1.00 37.62 139 THR A C 1
ATOM 1100 O O . THR A 1 139 ? 10.491 -16.135 1.958 1.00 37.62 139 THR A O 1
ATOM 1103 N N . ILE A 1 140 ? 12.394 -15.254 2.680 1.00 41.16 140 ILE A N 1
ATOM 1104 C CA . ILE A 1 140 ? 11.929 -14.978 4.035 1.00 41.16 140 ILE A CA 1
ATOM 1105 C C . ILE A 1 140 ? 10.762 -13.957 4.038 1.00 41.16 140 ILE A C 1
ATOM 1107 O O . ILE A 1 140 ? 9.883 -14.035 4.891 1.00 41.16 140 ILE A O 1
ATOM 1111 N N . ALA A 1 141 ? 10.681 -13.046 3.058 1.00 39.53 141 ALA A N 1
ATOM 1112 C CA . ALA A 1 141 ? 9.630 -12.021 2.934 1.00 39.53 141 ALA A CA 1
ATOM 1113 C C . ALA A 1 141 ? 8.448 -12.369 1.988 1.00 39.53 141 ALA A C 1
ATOM 1115 O O . ALA A 1 141 ? 7.366 -11.800 2.124 1.00 39.53 141 ALA A O 1
ATOM 1116 N N . THR A 1 142 ? 8.637 -13.294 1.044 1.00 40.69 142 THR A N 1
ATOM 1117 C CA . THR A 1 142 ? 7.765 -13.654 -0.093 1.00 40.69 142 THR A CA 1
ATOM 1118 C C . THR A 1 142 ? 7.402 -15.136 -0.102 1.00 40.69 142 THR A C 1
ATOM 1120 O O . THR A 1 142 ? 6.531 -15.520 -0.878 1.00 40.69 142 THR A O 1
ATOM 1123 N N . CYS A 1 143 ? 7.937 -15.946 0.828 1.00 41.84 143 CYS A N 1
ATOM 1124 C CA . CYS A 1 143 ? 7.503 -17.330 1.093 1.00 41.84 143 CYS A CA 1
ATOM 1125 C C . CYS A 1 143 ? 5.998 -17.452 1.353 1.00 41.84 143 CYS A C 1
ATOM 1127 O O . CYS A 1 143 ? 5.473 -18.557 1.372 1.00 41.84 143 CYS A O 1
ATOM 1129 N N . HIS A 1 144 ? 5.305 -16.327 1.539 1.00 50.62 144 HIS A N 1
ATOM 1130 C CA . HIS A 1 144 ? 3.877 -16.237 1.792 1.00 50.62 144 HIS A CA 1
ATOM 1131 C C . HIS A 1 144 ? 3.025 -15.787 0.595 1.00 50.62 144 HIS A C 1
ATOM 1133 O O . HIS A 1 144 ? 1.812 -15.650 0.754 1.00 50.62 144 HIS A O 1
ATOM 1139 N N . ILE A 1 145 ? 3.614 -15.542 -0.582 1.00 56.31 145 ILE A N 1
ATOM 1140 C CA . ILE A 1 145 ? 2.855 -15.175 -1.786 1.00 56.31 145 ILE A CA 1
ATOM 1141 C C . ILE A 1 145 ? 2.314 -16.453 -2.431 1.00 56.31 145 ILE A C 1
ATOM 1143 O O . ILE A 1 145 ? 2.994 -17.128 -3.199 1.00 56.31 145 ILE A O 1
ATOM 1147 N N . THR A 1 146 ? 1.070 -16.787 -2.105 1.00 60.91 146 THR A N 1
ATOM 1148 C CA . THR A 1 146 ? 0.318 -17.860 -2.763 1.00 60.91 146 THR A CA 1
ATOM 1149 C C . THR A 1 146 ? -0.487 -17.308 -3.946 1.00 60.91 146 THR A C 1
ATOM 1151 O O . THR A 1 146 ? -0.779 -16.108 -3.989 1.00 60.91 146 THR A O 1
ATOM 1154 N N . PRO A 1 147 ? -0.933 -18.167 -4.883 1.00 67.50 147 PRO A N 1
ATOM 1155 C CA . PRO A 1 147 ? -1.921 -17.776 -5.888 1.00 67.50 147 PRO A CA 1
ATOM 1156 C C . PRO A 1 147 ? -3.156 -17.100 -5.281 1.00 67.50 147 PRO A C 1
ATOM 1158 O O . PRO A 1 147 ? -3.591 -16.073 -5.790 1.00 67.50 147 PRO A O 1
ATOM 1161 N N . SER A 1 148 ? -3.667 -17.623 -4.158 1.00 69.75 148 SER A N 1
ATOM 1162 C CA . SER A 1 148 ? -4.813 -17.031 -3.458 1.00 69.75 148 SER A CA 1
ATOM 1163 C C . SER A 1 148 ? -4.504 -15.637 -2.911 1.00 69.75 148 SER A C 1
ATOM 1165 O O . SER A 1 148 ? -5.305 -14.726 -3.087 1.00 69.75 148 SER A O 1
ATOM 1167 N N . PHE A 1 149 ? -3.315 -15.425 -2.335 1.00 69.94 149 PHE A N 1
ATOM 1168 C CA . PHE A 1 149 ? -2.911 -14.121 -1.811 1.00 69.94 149 PHE A CA 1
ATOM 1169 C C . PHE A 1 149 ? -2.882 -13.043 -2.904 1.00 69.94 149 PHE A C 1
ATOM 1171 O O . PHE A 1 149 ? -3.358 -11.932 -2.683 1.00 69.94 149 PHE A O 1
ATOM 1178 N N . LEU A 1 150 ? -2.392 -13.371 -4.105 1.00 71.00 150 LEU A N 1
ATOM 1179 C CA . LEU A 1 150 ? -2.373 -12.426 -5.229 1.00 71.00 150 LEU A CA 1
ATOM 1180 C C . LEU A 1 150 ? -3.766 -12.073 -5.754 1.00 71.00 150 LEU A C 1
ATOM 1182 O O . LEU A 1 150 ? -3.945 -10.986 -6.295 1.00 71.00 150 LEU A O 1
ATOM 1186 N N . THR A 1 151 ? -4.740 -12.971 -5.611 1.00 74.94 151 THR A N 1
ATOM 1187 C CA . THR A 1 151 ? -6.127 -12.715 -6.024 1.00 74.94 151 THR A CA 1
ATOM 1188 C C . THR A 1 151 ? -6.971 -12.053 -4.937 1.00 74.94 151 THR A C 1
ATOM 1190 O O . THR A 1 151 ? -7.956 -11.393 -5.252 1.00 74.94 151 THR A O 1
ATOM 1193 N N . GLU A 1 152 ? -6.608 -12.235 -3.667 1.00 78.81 152 GLU A N 1
ATOM 1194 C CA . GLU A 1 152 ? -7.380 -11.770 -2.507 1.00 78.81 152 GLU A CA 1
ATOM 1195 C C . GLU A 1 152 ? -6.861 -10.450 -1.923 1.00 78.81 152 GLU A C 1
ATOM 1197 O O . GLU A 1 152 ? -7.586 -9.786 -1.181 1.00 78.81 152 GLU A O 1
ATOM 1202 N N . VAL A 1 153 ? -5.631 -10.042 -2.259 1.00 83.81 153 VAL A N 1
ATOM 1203 C CA . VAL A 1 153 ? -5.062 -8.768 -1.803 1.00 83.81 153 VAL A CA 1
ATOM 1204 C C . VAL A 1 153 ? -5.943 -7.588 -2.244 1.00 83.81 153 VAL A C 1
ATOM 1206 O O . VAL A 1 153 ? -6.326 -7.516 -3.416 1.00 83.81 153 VAL A O 1
ATOM 1209 N N . PRO A 1 154 ? -6.222 -6.602 -1.366 1.00 86.56 154 PRO A N 1
ATOM 1210 C CA . PRO A 1 154 ? -7.138 -5.508 -1.691 1.00 86.56 154 PRO A CA 1
ATOM 1211 C C . PRO A 1 154 ? -6.765 -4.715 -2.950 1.00 86.56 154 PRO A C 1
ATOM 1213 O O . PRO A 1 154 ? -7.639 -4.226 -3.664 1.00 86.56 154 PRO A O 1
ATOM 1216 N N . PHE A 1 155 ? -5.469 -4.616 -3.257 1.00 90.69 155 PHE A N 1
ATOM 1217 C CA . PHE A 1 155 ? -4.978 -3.916 -4.442 1.00 90.69 155 PHE A CA 1
ATOM 1218 C C . PHE A 1 155 ? -5.332 -4.615 -5.761 1.00 90.69 155 PHE A C 1
ATOM 1220 O O . PHE A 1 155 ? -5.487 -3.924 -6.764 1.00 90.69 155 PHE A O 1
ATOM 1227 N N . ALA A 1 156 ? -5.519 -5.940 -5.774 1.00 87.88 156 ALA A N 1
ATOM 1228 C CA . ALA A 1 156 ? -5.896 -6.682 -6.980 1.00 87.88 156 ALA A CA 1
ATOM 1229 C C . ALA A 1 156 ? -7.312 -6.327 -7.469 1.00 87.88 156 ALA A C 1
ATOM 1231 O O . ALA A 1 156 ? -7.609 -6.445 -8.656 1.00 87.88 156 ALA A O 1
ATOM 1232 N N . ALA A 1 157 ? -8.174 -5.841 -6.569 1.00 88.81 157 ALA A N 1
ATOM 1233 C CA . ALA A 1 157 ? -9.523 -5.387 -6.899 1.00 88.81 157 ALA A CA 1
ATOM 1234 C C . ALA A 1 157 ? -9.570 -3.959 -7.482 1.00 88.81 157 ALA A C 1
ATOM 1236 O O . ALA A 1 157 ? -10.621 -3.523 -7.958 1.00 88.81 157 ALA A O 1
ATOM 1237 N N . LEU A 1 158 ? -8.465 -3.205 -7.440 1.00 91.06 158 LEU A N 1
ATOM 1238 C CA . LEU A 1 158 ? -8.416 -1.837 -7.954 1.00 91.06 158 LEU A CA 1
ATOM 1239 C C . LEU A 1 158 ? -8.126 -1.845 -9.458 1.00 91.06 158 LEU A C 1
ATOM 1241 O O . LEU A 1 158 ? -7.085 -2.328 -9.893 1.00 91.06 158 LEU A O 1
ATOM 1245 N N . ALA A 1 159 ? -9.011 -1.238 -10.254 1.00 91.12 159 ALA A N 1
ATOM 1246 C CA . ALA A 1 159 ? -8.866 -1.182 -11.712 1.00 91.12 159 ALA A CA 1
ATOM 1247 C C . ALA A 1 159 ? -7.534 -0.551 -12.162 1.00 91.12 159 ALA A C 1
ATOM 1249 O O . ALA A 1 159 ? -6.936 -1.007 -13.133 1.00 91.12 159 ALA A O 1
ATOM 1250 N N . VAL A 1 160 ? -7.038 0.448 -11.423 1.00 92.00 160 VAL A N 1
ATOM 1251 C CA . VAL A 1 160 ? -5.739 1.083 -11.690 1.00 92.00 160 VAL A CA 1
ATOM 1252 C C . VAL A 1 160 ? -4.567 0.102 -11.561 1.00 92.00 160 VAL A C 1
ATOM 1254 O O . VAL A 1 160 ? -3.596 0.200 -12.302 1.00 92.00 160 VAL A O 1
ATOM 1257 N N . CYS A 1 161 ? -4.685 -0.908 -10.697 1.00 92.56 161 CYS A N 1
ATOM 1258 C CA . CYS A 1 161 ? -3.672 -1.942 -10.500 1.00 92.56 161 CYS A CA 1
ATOM 1259 C C . CYS A 1 161 ? -3.778 -3.097 -11.507 1.00 92.56 161 CYS A C 1
ATOM 1261 O O . CYS A 1 161 ? -2.973 -4.026 -11.437 1.00 92.56 161 CYS A O 1
ATOM 1263 N N . ALA A 1 162 ? -4.733 -3.075 -12.446 1.00 90.38 162 ALA A N 1
ATOM 1264 C CA . ALA A 1 162 ? -4.924 -4.164 -13.404 1.00 90.38 162 ALA A CA 1
ATOM 1265 C C . ALA A 1 162 ? -3.637 -4.566 -14.158 1.00 90.38 162 ALA A C 1
ATOM 1267 O O . ALA A 1 162 ? -3.416 -5.767 -14.315 1.00 90.38 162 ALA A O 1
ATOM 1268 N N . PRO A 1 163 ? -2.738 -3.643 -14.567 1.00 89.62 163 PRO A N 1
ATOM 1269 C CA . PRO A 1 163 ? -1.469 -4.027 -15.190 1.00 89.62 163 PRO A CA 1
ATOM 1270 C C . PRO A 1 163 ? -0.563 -4.856 -14.267 1.00 89.62 163 PRO A C 1
ATOM 1272 O O . PRO A 1 163 ? 0.063 -5.811 -14.729 1.00 89.62 163 PRO A O 1
ATOM 1275 N N . LEU A 1 164 ? -0.546 -4.547 -12.964 1.00 89.50 164 LEU A N 1
ATOM 1276 C CA . 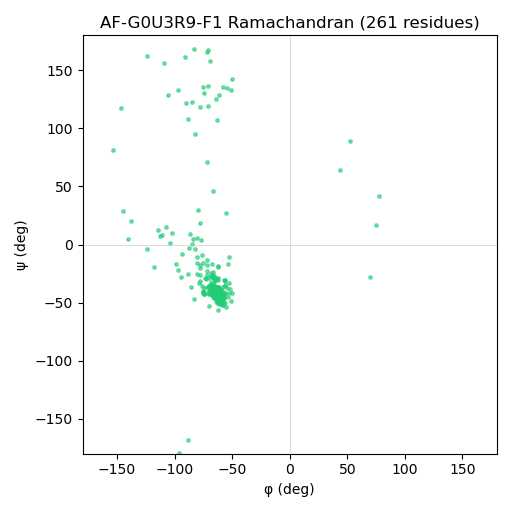LEU A 1 164 ? 0.281 -5.226 -11.958 1.00 89.50 164 LEU A CA 1
ATOM 1277 C C . LEU A 1 164 ? -0.190 -6.663 -11.693 1.00 89.50 164 LEU A C 1
ATOM 1279 O O . LEU A 1 164 ? 0.635 -7.565 -11.547 1.00 89.50 164 LEU A O 1
ATOM 1283 N N . PHE A 1 165 ? -1.510 -6.866 -11.664 1.00 87.88 165 PHE A N 1
ATOM 1284 C CA . PHE A 1 165 ? -2.160 -8.137 -11.316 1.00 87.88 165 PHE A CA 1
ATOM 1285 C C . PHE A 1 165 ? -2.680 -8.929 -12.527 1.00 87.88 165 PHE A C 1
ATOM 1287 O O . PHE A 1 165 ? -3.404 -9.911 -12.370 1.00 87.88 165 PHE A O 1
ATOM 1294 N N . SER A 1 166 ? -2.330 -8.520 -13.749 1.00 85.00 166 SER A N 1
ATOM 1295 C CA . SER A 1 166 ? -2.766 -9.215 -14.963 1.00 85.00 166 SER A CA 1
ATOM 1296 C C . SER A 1 166 ? -2.120 -10.600 -15.115 1.00 85.00 166 SER A C 1
ATOM 1298 O O . SER A 1 166 ? -1.041 -10.872 -14.591 1.00 85.00 166 SER A O 1
ATOM 1300 N N . ALA A 1 167 ? -2.757 -11.476 -15.902 1.00 76.81 167 ALA A N 1
ATOM 1301 C CA . ALA A 1 167 ? -2.276 -12.839 -16.161 1.00 76.81 167 ALA A CA 1
ATOM 1302 C C . ALA A 1 167 ? -0.908 -12.905 -16.873 1.00 76.81 167 ALA A C 1
ATOM 1304 O O . ALA A 1 167 ? -0.252 -13.940 -16.840 1.00 76.81 167 ALA A O 1
ATOM 1305 N N . ALA A 1 168 ? -0.490 -11.814 -17.516 1.00 78.75 168 ALA A N 1
ATOM 1306 C CA . ALA A 1 168 ? 0.832 -11.655 -18.125 1.00 78.75 168 ALA A CA 1
ATOM 1307 C C . ALA A 1 168 ? 1.665 -10.568 -17.420 1.00 78.75 168 ALA A C 1
ATOM 1309 O O . ALA A 1 168 ? 2.658 -10.099 -17.968 1.00 78.75 168 ALA A O 1
ATOM 1310 N N . GLY A 1 169 ? 1.216 -10.120 -16.247 1.00 77.00 169 GLY A N 1
ATOM 1311 C CA . GLY A 1 169 ? 1.806 -9.019 -15.503 1.00 77.00 169 GLY A CA 1
ATOM 1312 C C . GLY A 1 169 ? 2.788 -9.476 -14.425 1.00 77.00 169 GLY A C 1
ATOM 1313 O O . GLY A 1 169 ? 2.979 -10.676 -14.203 1.00 77.00 169 GLY A O 1
ATOM 1314 N N . PRO A 1 170 ? 3.369 -8.514 -13.690 1.00 76.69 170 PRO A N 1
ATOM 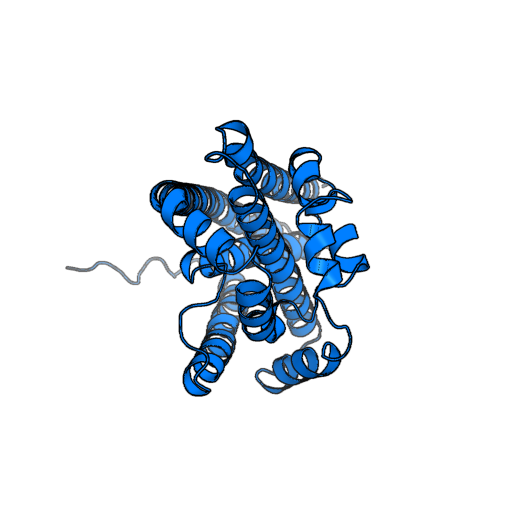1315 C CA . PRO A 1 170 ? 4.358 -8.774 -12.646 1.00 76.69 170 PRO A CA 1
ATOM 1316 C C . PRO A 1 170 ? 3.917 -9.794 -11.587 1.00 76.69 170 PRO A C 1
ATOM 1318 O O . PRO A 1 170 ? 4.748 -10.543 -11.076 1.00 76.69 170 PRO A O 1
ATOM 1321 N N . ALA A 1 171 ? 2.622 -9.853 -11.257 1.00 76.25 171 ALA A N 1
ATOM 1322 C CA . ALA A 1 171 ? 2.086 -10.804 -10.285 1.00 76.25 171 ALA A CA 1
ATOM 1323 C C . ALA A 1 171 ? 2.171 -12.258 -10.776 1.00 76.25 171 ALA A C 1
ATOM 1325 O O . ALA A 1 171 ? 2.536 -13.145 -10.005 1.00 76.25 171 ALA A O 1
ATOM 1326 N N . ALA A 1 172 ? 1.897 -12.505 -12.060 1.00 72.62 172 ALA A N 1
ATOM 1327 C CA . ALA A 1 172 ? 2.005 -13.836 -12.651 1.00 72.62 172 ALA A CA 1
ATOM 1328 C C . ALA A 1 172 ? 3.460 -14.334 -12.656 1.00 72.62 172 ALA A C 1
ATOM 1330 O O . ALA A 1 172 ? 3.723 -15.497 -12.356 1.00 72.62 172 ALA A O 1
ATOM 1331 N N . GLU A 1 173 ? 4.420 -13.440 -12.907 1.00 70.12 173 GLU A N 1
ATOM 1332 C CA . GLU A 1 173 ? 5.849 -13.766 -12.844 1.00 70.12 173 GLU A CA 1
ATOM 1333 C C . GLU A 1 173 ? 6.300 -14.186 -11.439 1.00 70.12 173 GLU A C 1
ATOM 1335 O O . GLU A 1 173 ? 7.113 -15.099 -11.313 1.00 70.12 173 GLU A O 1
ATOM 1340 N N . LEU A 1 174 ? 5.757 -13.572 -10.378 1.00 68.75 174 LEU A N 1
ATOM 1341 C CA . LEU A 1 174 ? 6.074 -13.950 -8.994 1.00 68.75 174 LEU A CA 1
ATOM 1342 C C . LEU A 1 174 ? 5.579 -15.363 -8.640 1.00 68.75 174 LEU A C 1
ATOM 1344 O O . LEU A 1 174 ? 6.260 -16.077 -7.904 1.00 68.75 174 LEU A O 1
ATOM 1348 N N . LEU A 1 175 ? 4.446 -15.808 -9.197 1.00 63.91 175 LEU A N 1
ATOM 1349 C CA . LEU A 1 175 ? 3.921 -17.163 -8.963 1.00 63.91 175 LEU A CA 1
ATOM 1350 C C . LEU A 1 175 ? 4.811 -18.266 -9.526 1.00 63.91 175 LEU A C 1
ATOM 1352 O O . LEU A 1 175 ? 4.833 -19.368 -8.986 1.00 63.91 175 LEU A O 1
ATOM 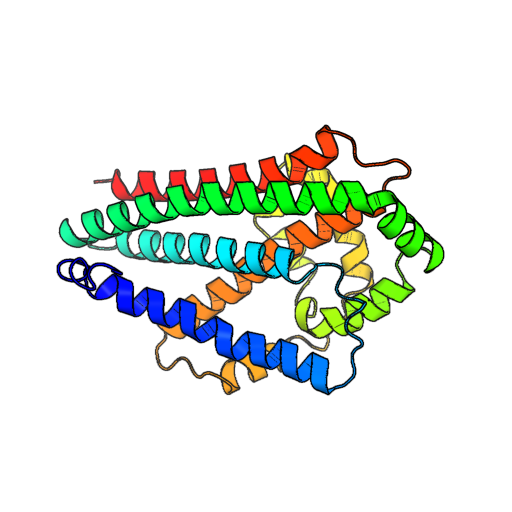1356 N N . HIS A 1 176 ? 5.559 -17.983 -10.590 1.00 58.16 176 HIS A N 1
ATOM 1357 C CA . HIS A 1 176 ? 6.489 -18.952 -11.163 1.00 58.16 176 HIS A CA 1
ATOM 1358 C C . HIS A 1 176 ? 7.728 -19.191 -10.289 1.00 58.16 176 HIS A C 1
ATOM 1360 O O . HIS A 1 176 ? 8.462 -20.150 -10.531 1.00 58.16 176 HIS A O 1
ATOM 1366 N N . VAL A 1 177 ? 7.964 -18.339 -9.285 1.00 54.00 177 VAL A N 1
ATOM 1367 C CA . VAL A 1 177 ? 9.183 -18.354 -8.462 1.00 54.00 177 VAL A CA 1
ATOM 1368 C C . VAL A 1 177 ? 8.893 -18.636 -6.982 1.00 54.00 177 VAL A C 1
ATOM 1370 O O . VAL A 1 177 ? 9.782 -19.091 -6.267 1.00 54.00 177 VAL A O 1
ATOM 1373 N N . ALA A 1 178 ? 7.655 -18.453 -6.519 1.00 52.12 178 ALA A N 1
ATOM 1374 C CA . ALA A 1 178 ? 7.256 -18.796 -5.156 1.00 52.12 178 ALA A CA 1
ATOM 1375 C C . ALA A 1 178 ? 7.202 -20.326 -4.945 1.00 52.12 178 ALA A C 1
ATOM 1377 O O . ALA A 1 178 ? 6.421 -21.022 -5.597 1.00 52.12 178 ALA A O 1
ATOM 1378 N N . SER A 1 179 ? 8.002 -20.865 -4.015 1.00 48.94 179 SER A N 1
ATOM 1379 C CA . SER A 1 179 ? 7.892 -22.259 -3.560 1.00 48.94 179 SER A CA 1
ATOM 1380 C C . SER A 1 179 ? 7.074 -22.349 -2.263 1.00 48.94 179 SER A C 1
ATOM 1382 O O . SER A 1 179 ? 7.271 -21.582 -1.322 1.00 48.94 179 SER A O 1
ATOM 1384 N N . ALA A 1 180 ? 6.122 -23.285 -2.220 1.00 45.19 180 ALA A N 1
ATOM 1385 C CA . ALA A 1 180 ? 5.118 -23.404 -1.157 1.00 45.19 180 ALA A CA 1
ATOM 1386 C C . ALA A 1 180 ? 5.638 -24.018 0.164 1.00 45.19 180 ALA A C 1
ATOM 1388 O O . ALA A 1 180 ? 4.928 -24.009 1.165 1.00 45.19 180 ALA A O 1
ATOM 1389 N N . GLU A 1 181 ? 6.860 -24.555 0.193 1.00 45.00 181 GLU A N 1
ATOM 1390 C CA . GLU A 1 181 ? 7.332 -25.447 1.268 1.00 45.00 181 GLU A CA 1
ATOM 1391 C C . GLU A 1 181 ? 7.853 -24.737 2.538 1.00 45.00 181 GLU A C 1
ATOM 1393 O O . GLU A 1 181 ? 8.151 -25.409 3.517 1.00 45.00 181 GLU A O 1
ATOM 1398 N N . ARG A 1 182 ? 7.937 -23.397 2.581 1.00 49.34 182 ARG A N 1
ATOM 1399 C CA . ARG A 1 182 ? 8.540 -22.639 3.712 1.00 49.34 182 ARG A CA 1
ATOM 1400 C C . ARG A 1 182 ? 7.555 -21.823 4.569 1.00 49.34 182 ARG A C 1
ATOM 1402 O O . ARG A 1 182 ? 7.968 -21.047 5.429 1.00 49.34 182 ARG A O 1
ATOM 1409 N N . LEU A 1 183 ? 6.252 -21.985 4.338 1.00 46.94 183 LEU A N 1
ATOM 1410 C CA . LEU A 1 183 ? 5.169 -21.190 4.939 1.00 46.94 183 LEU A CA 1
ATOM 1411 C C . LEU A 1 183 ? 5.023 -21.354 6.463 1.00 46.94 183 LEU A C 1
ATOM 1413 O O . LEU A 1 183 ? 4.825 -20.357 7.164 1.00 46.94 183 LEU A O 1
ATOM 1417 N N . ASP A 1 184 ? 5.132 -22.585 6.966 1.00 46.81 184 ASP A N 1
ATOM 1418 C CA . ASP A 1 184 ? 4.827 -22.913 8.367 1.00 46.81 184 ASP A CA 1
ATOM 1419 C C . ASP A 1 184 ? 5.980 -22.568 9.329 1.00 46.81 184 ASP A C 1
ATOM 1421 O O . ASP A 1 184 ? 5.751 -22.250 10.497 1.00 46.81 184 ASP A O 1
ATOM 1425 N N . GLU A 1 185 ? 7.221 -22.535 8.838 1.00 45.84 185 GLU A N 1
ATOM 1426 C CA . GLU A 1 185 ? 8.413 -22.303 9.665 1.00 45.84 185 GLU A CA 1
ATOM 1427 C C . GLU A 1 185 ? 8.568 -20.829 10.079 1.00 45.84 185 GLU A C 1
ATOM 1429 O O . GLU A 1 185 ? 8.870 -20.530 11.236 1.00 45.84 185 GLU A O 1
ATOM 1434 N N . VAL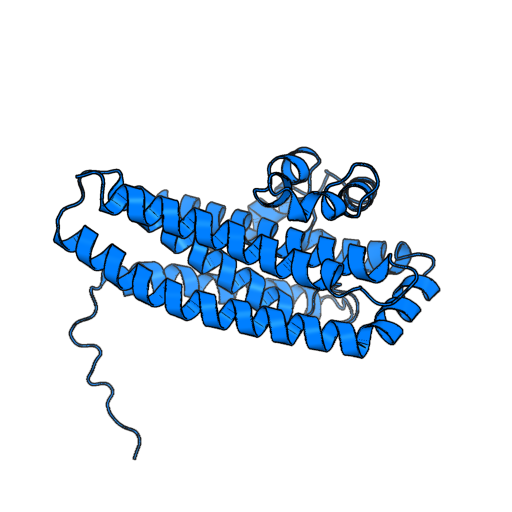 A 1 186 ? 8.298 -19.883 9.170 1.00 46.91 186 VAL A N 1
ATOM 1435 C CA . VAL A 1 186 ? 8.448 -18.438 9.441 1.00 46.91 186 VAL A CA 1
ATOM 1436 C C . VAL A 1 186 ? 7.323 -17.909 10.336 1.00 46.91 186 VAL A C 1
ATOM 1438 O O . VAL A 1 186 ? 7.572 -17.087 11.220 1.00 46.91 186 VAL A O 1
ATOM 1441 N N . GLY A 1 187 ? 6.089 -18.398 10.159 1.00 49.06 187 GLY A N 1
ATOM 1442 C CA . GLY A 1 187 ? 4.967 -18.060 11.042 1.00 49.06 187 GLY A CA 1
ATOM 1443 C C . GLY A 1 187 ? 5.224 -18.496 12.487 1.00 49.06 187 GLY A C 1
ATOM 1444 O O . GLY A 1 187 ? 5.063 -17.694 13.410 1.00 49.06 187 GLY A O 1
ATOM 1445 N N . ALA A 1 188 ? 5.726 -19.722 12.665 1.00 51.38 188 ALA A N 1
ATOM 1446 C CA . ALA A 1 188 ? 6.080 -20.273 13.970 1.00 51.38 188 ALA A CA 1
ATOM 1447 C C . ALA A 1 188 ? 7.256 -19.531 14.639 1.00 51.38 188 ALA A C 1
ATOM 1449 O O . ALA A 1 188 ? 7.199 -19.244 15.836 1.00 51.38 188 ALA A O 1
ATOM 1450 N N . LEU A 1 189 ? 8.295 -19.157 13.880 1.00 47.25 189 LEU A N 1
ATOM 1451 C CA . LEU A 1 189 ? 9.438 -18.378 14.386 1.00 47.25 189 LEU A CA 1
ATOM 1452 C C . LEU A 1 189 ? 9.025 -16.982 14.871 1.00 47.25 189 LEU A C 1
ATOM 1454 O O . LEU A 1 189 ? 9.467 -16.520 15.923 1.00 47.25 189 LEU A O 1
ATOM 1458 N N . VAL A 1 190 ? 8.141 -16.309 14.133 1.00 48.31 190 VAL A N 1
ATOM 1459 C CA . VAL A 1 190 ? 7.642 -14.980 14.505 1.00 48.31 190 VAL A CA 1
ATOM 1460 C C . VAL A 1 190 ? 6.818 -15.056 15.797 1.00 48.31 190 VAL A C 1
ATOM 1462 O O . VAL A 1 190 ? 7.003 -14.212 16.676 1.00 48.31 190 VAL A O 1
ATOM 1465 N N . GLU A 1 191 ? 5.961 -16.065 15.963 1.00 50.31 191 GLU A N 1
ATOM 1466 C CA . GLU A 1 191 ? 5.213 -16.278 17.213 1.00 50.31 191 GLU A CA 1
ATOM 1467 C C . GLU A 1 191 ? 6.121 -16.622 18.407 1.00 50.31 191 GLU A C 1
ATOM 1469 O O . GLU A 1 191 ? 5.880 -16.121 19.507 1.00 50.31 191 GLU A O 1
ATOM 1474 N N . GLN A 1 192 ? 7.199 -17.387 18.198 1.00 49.56 192 GLN A N 1
ATOM 1475 C CA . GLN A 1 192 ? 8.159 -17.741 19.254 1.00 49.56 192 GLN A CA 1
ATOM 1476 C C . GLN A 1 192 ? 8.969 -16.548 19.786 1.00 49.56 192 GLN A C 1
ATOM 1478 O O . GLN A 1 192 ? 9.261 -16.497 20.978 1.00 49.56 192 GLN A O 1
ATOM 1483 N N . MET A 1 193 ? 9.337 -15.583 18.936 1.00 41.88 193 MET A N 1
ATOM 1484 C CA . MET A 1 193 ? 10.225 -14.481 19.343 1.00 41.88 193 MET A CA 1
ATOM 1485 C C . MET A 1 193 ? 9.534 -13.341 20.099 1.00 41.88 193 MET A C 1
ATOM 1487 O O . MET A 1 193 ? 10.214 -12.507 20.693 1.00 41.88 193 MET A O 1
ATOM 1491 N N . ASN A 1 194 ? 8.204 -13.246 20.057 1.00 48.53 194 ASN A N 1
ATOM 1492 C CA . ASN A 1 194 ? 7.482 -12.200 20.781 1.00 48.53 194 ASN A CA 1
ATOM 1493 C C . ASN A 1 194 ? 6.058 -12.687 21.100 1.00 48.53 194 ASN A C 1
ATOM 1495 O O . ASN A 1 194 ? 5.146 -12.415 20.319 1.00 48.53 194 ASN A O 1
ATOM 1499 N N . PRO A 1 195 ? 5.850 -13.486 22.155 1.00 55.44 195 PRO A N 1
ATOM 1500 C CA . PRO A 1 195 ? 4.557 -14.107 22.416 1.00 55.44 195 PRO A CA 1
ATOM 1501 C C . PRO A 1 195 ? 3.491 -13.041 22.698 1.00 55.44 195 PRO A C 1
ATOM 1503 O O . PRO A 1 195 ? 3.645 -12.193 23.572 1.00 55.44 195 PRO A O 1
ATOM 1506 N N . ALA A 1 196 ? 2.390 -13.080 21.948 1.00 60.09 196 ALA A N 1
ATOM 1507 C CA . ALA A 1 196 ? 1.213 -12.270 22.237 1.00 60.09 196 ALA A CA 1
ATOM 1508 C C . ALA A 1 196 ? 0.309 -13.051 23.202 1.00 60.09 196 ALA A C 1
ATOM 1510 O O . ALA A 1 196 ? -0.300 -14.050 22.820 1.00 60.09 196 ALA A O 1
ATOM 1511 N N . GLU A 1 197 ? 0.251 -12.604 24.457 1.00 69.88 197 GLU A N 1
ATOM 1512 C CA . GLU A 1 197 ? -0.434 -13.316 25.549 1.00 69.88 197 GLU A CA 1
ATOM 1513 C C . GLU A 1 197 ? -1.967 -13.282 25.430 1.00 69.88 197 GLU A C 1
ATOM 1515 O O . GLU A 1 197 ? -2.648 -14.164 25.951 1.00 69.88 197 GLU A O 1
ATOM 1520 N N . THR A 1 198 ? -2.522 -12.299 24.712 1.00 72.56 198 THR A N 1
ATOM 1521 C CA . THR A 1 198 ? -3.972 -12.139 24.525 1.00 72.56 198 THR A CA 1
ATOM 1522 C C . THR A 1 198 ? -4.418 -12.471 23.101 1.00 72.56 198 THR A C 1
ATOM 1524 O O . THR A 1 198 ? -3.644 -12.428 22.139 1.00 72.56 198 THR A O 1
ATOM 1527 N N . THR A 1 199 ? -5.694 -12.829 22.942 1.00 77.69 199 THR A N 1
ATOM 1528 C CA . THR A 1 199 ? -6.290 -13.108 21.624 1.00 77.69 199 THR A CA 1
ATOM 1529 C C . THR A 1 199 ? -6.318 -11.851 20.754 1.00 77.69 199 THR A C 1
ATOM 1531 O O . THR A 1 199 ? -6.009 -11.919 19.568 1.00 77.69 199 THR A O 1
ATOM 1534 N N . GLU A 1 200 ? -6.585 -10.695 21.354 1.00 72.31 200 GLU A N 1
ATOM 1535 C CA . GLU A 1 200 ? -6.617 -9.387 20.699 1.00 72.31 200 GLU A CA 1
ATOM 1536 C C . GLU A 1 200 ? -5.231 -8.975 20.184 1.00 72.31 200 GLU A C 1
ATOM 1538 O O . GLU A 1 200 ? -5.101 -8.471 19.065 1.00 72.31 200 GLU A O 1
ATOM 1543 N N . ALA A 1 201 ? -4.176 -9.235 20.965 1.00 69.19 201 ALA A N 1
ATOM 1544 C CA . ALA A 1 201 ? -2.802 -8.962 20.555 1.00 69.19 201 ALA A CA 1
ATOM 1545 C C . ALA A 1 201 ? -2.355 -9.890 19.413 1.00 69.19 201 ALA A C 1
ATOM 1547 O O . ALA A 1 201 ? -1.699 -9.436 18.472 1.00 69.19 201 ALA A O 1
ATOM 1548 N N . ARG A 1 202 ? -2.751 -11.172 19.448 1.00 70.38 202 ARG A N 1
ATOM 1549 C CA . ARG A 1 202 ? -2.490 -12.128 18.356 1.00 70.38 202 ARG A CA 1
ATOM 1550 C C . ARG A 1 202 ? -3.183 -11.714 17.062 1.00 70.38 202 ARG A C 1
ATOM 1552 O O . ARG A 1 202 ? -2.547 -11.704 16.009 1.00 70.38 202 ARG A O 1
ATOM 1559 N N . GLU A 1 203 ? -4.448 -11.316 17.142 1.00 75.44 203 GLU A N 1
ATOM 1560 C CA . GLU A 1 203 ? -5.214 -10.875 15.975 1.00 75.44 203 GLU A CA 1
ATOM 1561 C C . GLU A 1 203 ? -4.658 -9.569 15.390 1.00 75.44 203 GLU A C 1
ATOM 1563 O O . GLU A 1 203 ? -4.407 -9.483 14.190 1.00 75.44 203 GLU A O 1
ATOM 1568 N N . THR A 1 204 ? -4.341 -8.584 16.235 1.00 72.50 204 THR A N 1
ATOM 1569 C CA . THR A 1 204 ? -3.700 -7.330 15.798 1.00 72.50 204 THR A CA 1
ATOM 1570 C C . THR A 1 204 ? -2.375 -7.597 15.088 1.00 72.50 204 THR A C 1
ATOM 1572 O O . THR A 1 204 ? -2.094 -7.036 14.027 1.00 72.50 204 THR A O 1
ATOM 1575 N N . ARG A 1 205 ? -1.557 -8.503 15.635 1.00 72.06 205 ARG A N 1
ATOM 1576 C CA . ARG A 1 205 ? -0.294 -8.906 15.014 1.00 72.06 205 ARG A CA 1
ATOM 1577 C C . ARG A 1 205 ? -0.518 -9.548 13.650 1.00 72.06 205 ARG A C 1
ATOM 1579 O O . ARG A 1 205 ? 0.181 -9.210 12.694 1.00 72.06 205 ARG A O 1
ATOM 1586 N N . ARG A 1 206 ? -1.483 -10.464 13.552 1.00 74.19 206 ARG A N 1
ATOM 1587 C CA . ARG A 1 206 ? -1.855 -11.103 12.288 1.00 74.19 206 ARG A CA 1
ATOM 1588 C C . ARG A 1 206 ? -2.261 -10.050 11.256 1.00 74.19 206 ARG A C 1
ATOM 1590 O O . ARG A 1 206 ? -1.766 -10.094 10.133 1.00 74.19 206 ARG A O 1
ATOM 1597 N N . GLN A 1 207 ? -3.080 -9.074 11.643 1.00 76.81 207 GLN A N 1
ATOM 1598 C CA . GLN A 1 207 ? -3.497 -7.977 10.766 1.00 76.81 207 GLN A CA 1
ATOM 1599 C C . GLN A 1 207 ? -2.320 -7.106 10.312 1.00 76.81 207 GLN A C 1
ATOM 1601 O O . GLN A 1 207 ? -2.232 -6.788 9.130 1.00 76.81 207 GLN A O 1
ATOM 1606 N N . LEU A 1 208 ? -1.377 -6.770 11.200 1.00 75.25 208 LEU A N 1
ATOM 1607 C CA . LEU A 1 208 ? -0.163 -6.014 10.846 1.00 75.25 208 LEU A CA 1
ATOM 1608 C C . LEU A 1 208 ? 0.725 -6.764 9.859 1.00 75.25 208 LEU A C 1
ATOM 1610 O O . LEU A 1 208 ? 1.220 -6.167 8.900 1.00 75.25 208 LEU A O 1
ATOM 1614 N N . LEU A 1 209 ? 0.911 -8.066 10.080 1.00 73.75 209 LEU A N 1
ATOM 1615 C CA . LEU A 1 209 ? 1.674 -8.929 9.183 1.00 73.75 209 LEU A CA 1
ATOM 1616 C C . LEU A 1 209 ? 1.024 -9.001 7.803 1.00 73.75 209 LEU A C 1
ATOM 1618 O O . LEU A 1 209 ? 1.713 -8.803 6.805 1.00 73.75 209 LEU A O 1
ATOM 1622 N N . LEU A 1 210 ? -0.285 -9.254 7.744 1.00 76.12 210 LEU A N 1
ATOM 1623 C CA . LEU A 1 210 ? -1.030 -9.322 6.487 1.00 76.12 210 LEU A CA 1
ATOM 1624 C C . LEU A 1 210 ? -1.000 -7.977 5.762 1.00 76.12 210 LEU A C 1
ATOM 1626 O O . LEU A 1 210 ? -0.461 -7.908 4.665 1.00 76.12 210 LEU A O 1
ATOM 1630 N N . SER A 1 211 ? -1.438 -6.901 6.414 1.00 83.38 211 SER A N 1
ATOM 1631 C CA . SER A 1 211 ? -1.444 -5.547 5.848 1.00 83.38 211 SER A CA 1
ATOM 1632 C C . SER A 1 211 ? -0.061 -5.150 5.324 1.00 83.38 211 SER A C 1
ATOM 1634 O O . SER A 1 211 ? 0.083 -4.697 4.191 1.00 83.38 211 SER A O 1
ATOM 1636 N N . ARG A 1 212 ? 1.012 -5.410 6.083 1.00 79.62 212 ARG A N 1
ATOM 1637 C CA . ARG A 1 212 ? 2.373 -5.104 5.618 1.00 79.62 212 ARG A CA 1
ATOM 1638 C C . ARG A 1 212 ? 2.758 -5.910 4.378 1.00 79.62 212 ARG A C 1
ATOM 1640 O O . ARG A 1 212 ? 3.401 -5.356 3.490 1.00 79.62 212 ARG A O 1
ATOM 1647 N N . ARG A 1 213 ? 2.381 -7.189 4.298 1.00 76.56 213 ARG A N 1
ATOM 1648 C CA . ARG A 1 213 ? 2.617 -8.012 3.099 1.00 76.56 213 ARG A CA 1
ATOM 1649 C C . ARG A 1 213 ? 1.902 -7.432 1.883 1.00 76.56 213 ARG A C 1
ATOM 1651 O O . ARG A 1 213 ? 2.504 -7.374 0.818 1.00 76.56 213 ARG A O 1
ATOM 1658 N N . GLU A 1 214 ? 0.668 -6.968 2.044 1.00 84.81 214 GLU A N 1
ATOM 1659 C CA . GLU A 1 214 ? -0.111 -6.349 0.965 1.00 84.81 214 GLU A CA 1
ATOM 1660 C C . GLU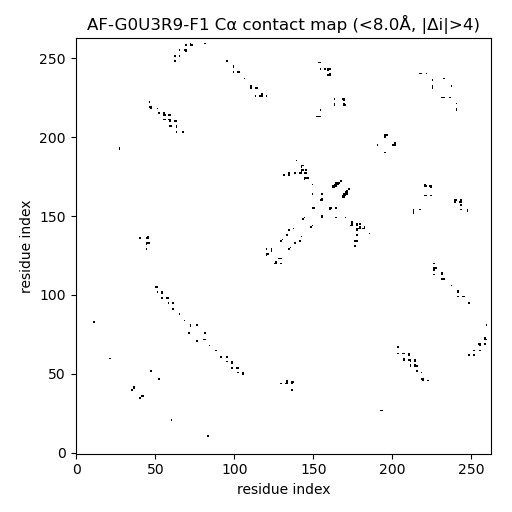 A 1 214 ? 0.583 -5.085 0.434 1.00 84.81 214 GLU A C 1
ATOM 1662 O O . GLU A 1 214 ? 0.761 -4.938 -0.775 1.00 84.81 214 GLU A O 1
ATOM 1667 N N . TRP A 1 215 ? 1.045 -4.203 1.330 1.00 87.38 215 TRP A N 1
ATOM 1668 C CA . TRP A 1 215 ? 1.771 -2.982 0.957 1.00 87.38 215 TRP A CA 1
ATOM 1669 C C . TRP A 1 215 ? 3.103 -3.272 0.266 1.00 87.38 215 TRP A C 1
ATOM 1671 O O . TRP A 1 215 ? 3.412 -2.674 -0.765 1.00 87.38 215 TRP A O 1
ATOM 1681 N N . ARG A 1 216 ? 3.884 -4.216 0.802 1.00 83.19 216 ARG A N 1
ATOM 1682 C CA . ARG A 1 216 ? 5.149 -4.645 0.187 1.00 83.19 216 ARG A CA 1
ATOM 1683 C C . ARG A 1 216 ? 4.918 -5.237 -1.196 1.00 83.19 216 ARG A C 1
ATOM 1685 O O . ARG A 1 216 ? 5.654 -4.914 -2.123 1.00 83.19 216 ARG A O 1
ATOM 1692 N N . LEU A 1 217 ? 3.884 -6.066 -1.344 1.00 81.56 217 LEU A N 1
ATOM 1693 C CA . LEU A 1 217 ? 3.517 -6.655 -2.625 1.00 81.56 217 LEU A CA 1
ATOM 1694 C C . LEU A 1 217 ? 3.196 -5.570 -3.657 1.00 81.56 217 LEU A C 1
ATOM 1696 O O . LEU A 1 217 ? 3.717 -5.634 -4.764 1.00 81.56 217 LEU A O 1
ATOM 1700 N N . LEU A 1 218 ? 2.399 -4.558 -3.300 1.00 89.50 218 LEU A N 1
ATOM 1701 C CA . LEU A 1 218 ? 2.086 -3.450 -4.207 1.00 89.50 218 LEU A CA 1
ATOM 1702 C C . LEU A 1 218 ? 3.356 -2.743 -4.710 1.00 89.50 218 LEU A C 1
ATOM 1704 O O . LEU A 1 218 ? 3.520 -2.570 -5.919 1.00 89.50 218 LEU A O 1
ATOM 1708 N N . LEU A 1 219 ? 4.257 -2.364 -3.796 1.00 88.94 219 LEU A N 1
ATOM 1709 C CA . LEU A 1 219 ? 5.505 -1.676 -4.148 1.00 88.94 219 LEU A CA 1
ATOM 1710 C C . LEU A 1 219 ? 6.402 -2.556 -5.019 1.00 88.94 219 LEU A C 1
ATOM 1712 O O . LEU A 1 219 ? 6.917 -2.098 -6.038 1.00 88.94 219 LEU A O 1
ATOM 1716 N N . LEU A 1 220 ? 6.539 -3.834 -4.660 1.00 83.00 220 LEU A N 1
ATOM 1717 C CA . LEU A 1 220 ? 7.335 -4.797 -5.412 1.00 83.00 220 LEU A CA 1
ATOM 1718 C C . LEU A 1 220 ? 6.800 -4.975 -6.835 1.00 83.00 220 LEU A C 1
ATOM 1720 O O . LEU A 1 220 ? 7.566 -4.917 -7.795 1.00 83.00 220 LEU A O 1
ATOM 1724 N N . LEU A 1 221 ? 5.489 -5.177 -6.986 1.00 85.31 221 LEU A N 1
ATOM 1725 C CA . LEU A 1 221 ? 4.860 -5.331 -8.296 1.00 85.31 221 LEU A CA 1
ATOM 1726 C C . LEU A 1 221 ? 5.051 -4.084 -9.157 1.00 85.31 221 LEU A C 1
ATOM 1728 O O . LEU A 1 221 ? 5.326 -4.214 -10.349 1.00 85.31 221 LEU A O 1
ATOM 1732 N N . TRP A 1 222 ? 4.953 -2.892 -8.563 1.00 91.88 222 TRP A N 1
ATOM 1733 C CA . TRP A 1 222 ? 5.184 -1.646 -9.284 1.00 91.88 222 TRP A CA 1
ATOM 1734 C C . TRP A 1 222 ? 6.643 -1.493 -9.736 1.00 91.88 222 TRP A C 1
ATOM 1736 O O . TRP A 1 222 ? 6.878 -1.175 -10.899 1.00 91.88 222 TRP A O 1
ATOM 1746 N N . VAL A 1 223 ? 7.627 -1.786 -8.876 1.00 88.00 223 VAL A N 1
ATOM 1747 C CA . VAL A 1 223 ? 9.055 -1.758 -9.257 1.00 88.00 223 VAL A CA 1
ATOM 1748 C C . VAL A 1 223 ? 9.315 -2.712 -10.419 1.00 88.00 223 VAL A C 1
ATOM 1750 O O . VAL A 1 223 ? 9.917 -2.330 -11.420 1.00 88.00 223 VAL A O 1
ATOM 1753 N N . ARG A 1 224 ? 8.800 -3.944 -10.331 1.00 83.88 224 ARG A N 1
ATOM 1754 C CA . ARG A 1 224 ? 8.921 -4.934 -11.410 1.00 83.88 224 ARG A CA 1
ATOM 1755 C C . ARG A 1 224 ? 8.292 -4.447 -12.705 1.00 83.88 224 ARG A C 1
ATOM 1757 O O . ARG A 1 224 ? 8.907 -4.561 -13.760 1.00 83.88 224 ARG A O 1
ATOM 1764 N N . TYR A 1 225 ? 7.085 -3.896 -12.617 1.00 88.44 225 TYR A N 1
ATOM 1765 C CA . TYR A 1 225 ? 6.413 -3.300 -13.760 1.00 88.44 225 TYR A CA 1
ATOM 1766 C C . TYR A 1 225 ? 7.297 -2.230 -14.400 1.00 88.44 225 TYR A C 1
ATOM 1768 O O . TYR A 1 225 ? 7.633 -2.352 -15.575 1.00 88.44 225 TYR A O 1
ATOM 1776 N N . ALA A 1 226 ? 7.764 -1.257 -13.616 1.00 89.69 226 ALA A N 1
ATOM 1777 C CA . ALA A 1 226 ? 8.606 -0.165 -14.087 1.00 89.69 226 ALA A CA 1
ATOM 1778 C C . ALA A 1 226 ? 9.914 -0.649 -14.737 1.00 89.69 226 ALA A C 1
ATOM 1780 O O . ALA A 1 226 ? 10.335 -0.086 -15.746 1.00 89.69 226 ALA A O 1
ATOM 1781 N N . LEU A 1 227 ? 10.551 -1.692 -14.199 1.00 87.31 227 LEU A N 1
ATOM 1782 C CA . LEU A 1 227 ? 11.781 -2.275 -14.756 1.00 87.31 227 LEU A CA 1
ATOM 1783 C C . LEU A 1 227 ? 11.539 -3.186 -15.967 1.00 87.31 227 LEU A C 1
ATOM 1785 O O . LEU A 1 227 ? 12.460 -3.430 -16.740 1.00 87.31 227 LEU A O 1
ATOM 1789 N N . SER A 1 228 ? 10.319 -3.687 -16.156 1.00 85.25 228 SER A N 1
ATOM 1790 C CA . SER A 1 228 ? 9.954 -4.475 -17.341 1.00 85.25 228 SER A CA 1
ATOM 1791 C C . SER A 1 228 ? 9.714 -3.613 -18.588 1.00 85.25 228 SER A C 1
ATOM 1793 O O . SER A 1 228 ? 9.708 -4.122 -19.714 1.00 85.25 228 SER A O 1
ATOM 1795 N N . LEU A 1 229 ? 9.504 -2.304 -18.405 1.00 87.81 229 LEU A N 1
ATOM 1796 C CA . LEU A 1 229 ? 9.240 -1.378 -19.498 1.00 87.81 229 LEU A CA 1
ATOM 1797 C C . LEU A 1 229 ? 10.496 -1.156 -20.340 1.00 87.81 229 LEU A C 1
ATOM 1799 O O . LEU A 1 229 ? 11.582 -0.913 -19.832 1.00 87.81 229 LEU A O 1
ATOM 1803 N N . ARG A 1 230 ? 10.325 -1.156 -21.666 1.00 88.12 230 ARG A N 1
ATOM 1804 C CA . ARG A 1 230 ? 11.426 -0.895 -22.614 1.00 88.12 230 ARG A CA 1
ATOM 1805 C C . ARG A 1 230 ? 11.969 0.533 -22.541 1.00 88.12 230 ARG A C 1
ATOM 1807 O O . ARG A 1 230 ? 13.095 0.778 -22.955 1.00 88.12 230 ARG A O 1
ATOM 1814 N N . ASN A 1 231 ? 11.131 1.463 -22.100 1.00 91.31 231 ASN A N 1
ATOM 1815 C CA . ASN A 1 231 ? 11.422 2.884 -21.969 1.00 91.31 231 ASN A CA 1
ATOM 1816 C C . ASN A 1 231 ? 11.152 3.304 -20.518 1.00 91.31 231 ASN A C 1
ATOM 1818 O O . ASN A 1 231 ? 10.405 2.596 -19.837 1.00 91.31 231 ASN A O 1
ATOM 1822 N N . PRO A 1 232 ? 11.685 4.457 -20.069 1.00 90.69 232 PRO A N 1
ATOM 1823 C CA . PRO A 1 232 ? 11.351 4.999 -18.760 1.00 90.69 232 PRO A CA 1
ATOM 1824 C C . PRO A 1 232 ? 9.829 5.052 -18.538 1.00 90.69 232 PRO A C 1
ATOM 1826 O O . PRO A 1 232 ? 9.104 5.363 -19.494 1.00 90.69 232 PRO A O 1
ATOM 1829 N N . PRO A 1 233 ? 9.347 4.771 -17.311 1.00 92.88 233 PRO A N 1
ATOM 1830 C CA . PRO A 1 233 ? 7.929 4.831 -16.983 1.00 92.88 233 PRO A CA 1
ATOM 1831 C C . PRO A 1 233 ? 7.309 6.159 -17.415 1.00 92.88 233 PRO A C 1
ATOM 1833 O O . PRO A 1 233 ? 7.862 7.236 -17.174 1.00 92.88 233 PRO A O 1
ATOM 1836 N N . SER A 1 234 ? 6.159 6.084 -18.079 1.00 92.38 234 SER A N 1
ATOM 1837 C CA . SER A 1 234 ? 5.393 7.271 -18.438 1.00 92.38 234 SER A CA 1
ATOM 1838 C C . SER A 1 234 ? 4.759 7.901 -17.197 1.00 92.38 234 SER A C 1
ATOM 1840 O O . SER A 1 234 ? 4.649 7.275 -16.144 1.00 92.38 234 SER A O 1
ATOM 1842 N N . GLN A 1 235 ? 4.250 9.128 -17.327 1.00 90.38 235 GLN A N 1
ATOM 1843 C CA . GLN A 1 235 ? 3.508 9.767 -16.238 1.00 90.38 235 GLN A CA 1
ATOM 1844 C C . GLN A 1 235 ? 2.339 8.894 -15.743 1.00 90.38 235 GLN A C 1
ATOM 1846 O O . GLN A 1 235 ? 2.115 8.827 -14.539 1.00 90.38 235 GLN A O 1
ATOM 1851 N N . GLY A 1 236 ? 1.645 8.193 -16.650 1.00 90.19 236 GLY A N 1
ATOM 1852 C CA . GLY A 1 236 ? 0.554 7.276 -16.306 1.00 90.19 236 GLY A CA 1
ATOM 1853 C C . GLY A 1 236 ? 1.016 6.081 -15.461 1.00 90.19 236 GLY A C 1
ATOM 1854 O O . GLY A 1 236 ? 0.359 5.709 -14.487 1.00 90.19 236 GLY A O 1
ATOM 1855 N N . ASP A 1 237 ? 2.186 5.529 -15.787 1.00 90.56 237 ASP A N 1
ATOM 1856 C CA . ASP A 1 237 ? 2.805 4.419 -15.050 1.00 90.56 237 ASP A CA 1
ATOM 1857 C C . ASP A 1 237 ? 3.205 4.840 -13.631 1.00 90.56 237 ASP A C 1
ATOM 1859 O O . ASP A 1 237 ? 3.034 4.087 -12.669 1.00 90.56 237 ASP A O 1
ATOM 1863 N N . CYS A 1 238 ? 3.691 6.075 -13.489 1.00 89.31 238 CYS A N 1
ATOM 1864 C CA . CYS A 1 238 ? 4.042 6.659 -12.200 1.00 89.31 238 CYS A CA 1
ATOM 1865 C C . CYS A 1 238 ? 2.797 6.932 -11.344 1.00 89.31 238 CYS A C 1
ATOM 1867 O O . CYS A 1 238 ? 2.784 6.611 -10.153 1.00 89.31 238 CYS A O 1
ATOM 1869 N N . THR A 1 239 ? 1.723 7.464 -11.942 1.00 91.75 239 THR A N 1
ATOM 1870 C CA . THR A 1 239 ? 0.477 7.773 -11.219 1.00 91.75 239 THR A CA 1
ATOM 1871 C C . THR A 1 239 ? -0.240 6.541 -10.684 1.00 91.75 239 THR A C 1
ATOM 1873 O O . THR A 1 239 ? -0.899 6.645 -9.654 1.00 91.75 239 THR A O 1
ATOM 1876 N N . MET A 1 240 ? -0.065 5.379 -11.322 1.00 94.06 240 MET A N 1
ATOM 1877 C CA . MET A 1 240 ? -0.705 4.120 -10.927 1.00 94.06 240 MET A CA 1
ATOM 1878 C C . MET A 1 240 ? -0.519 3.801 -9.441 1.00 94.06 240 MET A C 1
ATOM 1880 O O . MET A 1 240 ? -1.483 3.484 -8.744 1.00 94.06 240 MET A O 1
ATOM 1884 N N . LEU A 1 241 ? 0.719 3.904 -8.948 1.00 93.12 241 LEU A N 1
ATOM 1885 C CA . LEU A 1 241 ? 1.038 3.585 -7.561 1.00 93.12 241 LEU A CA 1
ATOM 1886 C C . LEU A 1 241 ? 0.346 4.551 -6.594 1.00 93.12 241 LEU A C 1
ATOM 1888 O O . LEU A 1 241 ? -0.263 4.120 -5.617 1.00 93.12 241 LEU A O 1
ATOM 1892 N N . PHE A 1 242 ? 0.399 5.852 -6.881 1.00 92.88 242 PHE A N 1
ATOM 1893 C CA . PHE A 1 242 ? -0.229 6.862 -6.029 1.00 92.88 242 PHE A CA 1
ATOM 1894 C C . PHE A 1 242 ? -1.738 6.746 -6.020 1.00 92.88 242 PHE A C 1
ATOM 1896 O O . PHE A 1 242 ? -2.344 6.827 -4.957 1.00 92.88 242 PHE A O 1
ATOM 1903 N N . GLU A 1 243 ? -2.345 6.539 -7.182 1.00 94.81 243 GLU A N 1
ATOM 1904 C CA . GLU A 1 243 ? -3.786 6.382 -7.296 1.00 94.81 243 GLU A CA 1
ATOM 1905 C C . GLU A 1 243 ? -4.250 5.126 -6.552 1.00 94.81 243 GLU A C 1
ATOM 1907 O O . GLU A 1 243 ? -5.217 5.193 -5.796 1.00 94.81 243 GLU A O 1
ATOM 1912 N N . ALA A 1 244 ? -3.518 4.013 -6.655 1.00 95.00 244 ALA A N 1
ATOM 1913 C CA . ALA A 1 244 ? -3.798 2.806 -5.880 1.00 95.00 244 ALA A CA 1
ATOM 1914 C C . ALA A 1 244 ? -3.759 3.065 -4.364 1.00 95.00 244 ALA A C 1
ATOM 1916 O O . ALA A 1 244 ? -4.707 2.725 -3.650 1.00 95.00 244 ALA A O 1
ATOM 1917 N N . VAL A 1 245 ? -2.691 3.710 -3.877 1.00 95.56 245 VAL A N 1
ATOM 1918 C CA . VAL A 1 245 ? -2.541 4.069 -2.457 1.00 95.56 245 VAL A CA 1
ATOM 1919 C C . VAL A 1 245 ? -3.665 5.008 -2.018 1.00 95.56 245 VAL A C 1
ATOM 1921 O O . VAL A 1 245 ? -4.325 4.752 -1.012 1.00 95.56 245 VAL A O 1
ATOM 1924 N N . GLN A 1 246 ? -3.935 6.068 -2.779 1.00 95.12 246 GLN A N 1
ATOM 1925 C CA . GLN A 1 246 ? -4.971 7.044 -2.449 1.00 95.12 246 GLN A CA 1
ATOM 1926 C C . GLN A 1 246 ? -6.366 6.421 -2.438 1.00 95.12 246 GLN A C 1
ATOM 1928 O O . GLN A 1 246 ? -7.125 6.681 -1.504 1.00 95.12 246 GLN A O 1
ATOM 1933 N N . LEU A 1 247 ? -6.709 5.587 -3.424 1.00 95.00 247 LEU A N 1
ATOM 1934 C CA . LEU A 1 247 ? -7.999 4.896 -3.472 1.00 95.00 247 LEU A CA 1
ATOM 1935 C C . LEU A 1 247 ? -8.178 3.990 -2.254 1.00 95.00 247 LEU A C 1
ATOM 1937 O O . LEU A 1 247 ? -9.226 4.043 -1.609 1.00 95.00 247 LEU A O 1
ATOM 1941 N N . TYR A 1 248 ? -7.152 3.216 -1.897 1.00 94.62 248 TYR A N 1
ATOM 1942 C CA . TYR A 1 248 ? -7.203 2.324 -0.740 1.00 94.62 248 TYR A CA 1
ATOM 1943 C C . TYR A 1 248 ? -7.385 3.092 0.579 1.00 94.62 248 TYR A C 1
ATOM 1945 O O . TYR A 1 248 ? -8.294 2.792 1.359 1.00 94.62 248 TYR A O 1
ATOM 1953 N N . LEU A 1 249 ? -6.594 4.149 0.799 1.00 95.38 249 LEU A N 1
ATOM 1954 C CA . LEU A 1 249 ? -6.724 5.003 1.985 1.00 95.38 249 LEU A CA 1
ATOM 1955 C C . LEU A 1 249 ? -8.096 5.695 2.033 1.00 95.38 249 LEU A C 1
ATOM 1957 O O . LEU A 1 249 ? -8.760 5.686 3.071 1.00 95.38 249 LEU A O 1
ATOM 1961 N N . CYS A 1 250 ? -8.582 6.219 0.901 1.00 95.25 250 CYS A N 1
ATOM 1962 C CA . CYS A 1 250 ? -9.909 6.833 0.802 1.00 95.25 2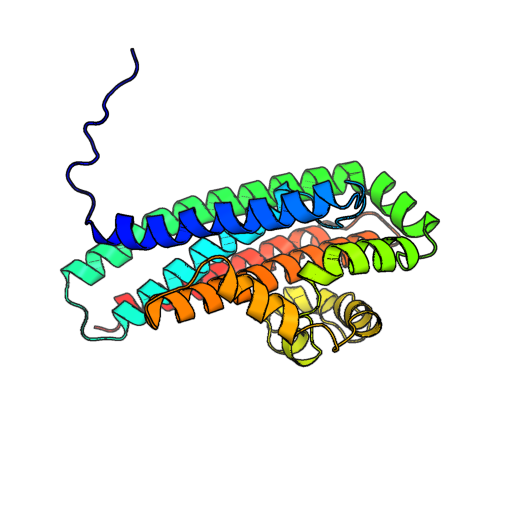50 CYS A CA 1
ATOM 1963 C C . CYS A 1 250 ? -11.034 5.858 1.161 1.00 95.25 250 CYS A C 1
ATOM 1965 O O . CYS A 1 250 ? -11.955 6.234 1.887 1.00 95.25 250 CYS A O 1
ATOM 1967 N N . GLN A 1 251 ? -10.970 4.613 0.683 1.00 94.44 251 GLN A N 1
ATOM 1968 C CA . GLN A 1 251 ? -11.953 3.582 1.025 1.00 94.44 251 GLN A CA 1
ATOM 1969 C C . GLN A 1 251 ? -11.938 3.270 2.528 1.00 94.44 251 GLN A C 1
ATOM 1971 O O . GLN A 1 251 ? -13.004 3.159 3.144 1.00 94.44 251 GLN A O 1
ATOM 1976 N N . GLY A 1 252 ? -10.747 3.204 3.133 1.00 93.31 252 GLY A N 1
ATOM 1977 C CA . GLY A 1 252 ? -10.569 3.056 4.578 1.00 93.31 252 GLY A CA 1
ATOM 1978 C C . GLY A 1 252 ? -11.214 4.198 5.369 1.00 93.31 252 GLY A C 1
ATOM 1979 O O . GLY A 1 252 ? -12.054 3.942 6.237 1.00 93.31 252 GLY A O 1
ATOM 1980 N N . ARG A 1 253 ? -10.897 5.454 5.025 1.00 94.94 253 ARG A N 1
ATOM 1981 C CA . ARG A 1 253 ? -11.503 6.652 5.642 1.00 94.94 253 ARG A CA 1
ATOM 1982 C C . ARG A 1 253 ? -13.022 6.671 5.482 1.00 94.94 253 ARG A C 1
ATOM 1984 O O . ARG A 1 253 ? -13.760 6.879 6.444 1.00 94.94 253 ARG A O 1
ATOM 1991 N N . ALA A 1 254 ? -13.520 6.383 4.280 1.00 94.38 254 ALA A N 1
ATOM 1992 C CA . ALA A 1 254 ? -14.953 6.346 3.998 1.00 94.38 254 ALA A CA 1
ATOM 1993 C C . ALA A 1 254 ? -15.680 5.265 4.814 1.00 94.38 254 ALA A C 1
ATOM 1995 O O . ALA A 1 254 ? -16.812 5.471 5.255 1.00 94.38 254 ALA A O 1
ATOM 1996 N N . ARG A 1 255 ? -15.054 4.103 5.037 1.00 93.94 255 ARG A N 1
ATOM 1997 C CA . ARG A 1 255 ? -15.589 3.071 5.936 1.00 93.94 255 ARG A CA 1
ATOM 1998 C C . ARG A 1 255 ? -15.651 3.573 7.378 1.00 93.94 255 ARG A C 1
ATOM 2000 O O . ARG A 1 255 ? -16.710 3.462 7.989 1.00 93.94 255 ARG A O 1
ATOM 2007 N N . PHE A 1 256 ? -14.568 4.156 7.883 1.00 94.75 256 PHE A N 1
ATOM 2008 C CA . PHE A 1 256 ? -14.509 4.695 9.242 1.00 94.75 256 PHE A CA 1
ATOM 2009 C C . PHE A 1 256 ? -15.591 5.760 9.484 1.00 94.75 256 PHE A C 1
ATOM 2011 O O . PHE A 1 256 ? -16.404 5.625 10.395 1.00 94.75 256 PHE A O 1
ATOM 2018 N N . HIS A 1 257 ? -15.689 6.772 8.617 1.00 93.50 257 HIS A N 1
ATOM 2019 C CA . HIS A 1 257 ? -16.679 7.840 8.787 1.00 93.50 257 HIS A CA 1
ATOM 2020 C C . HIS A 1 257 ? -18.123 7.358 8.677 1.00 93.50 257 HIS A C 1
ATOM 2022 O O . HIS A 1 257 ? -18.996 7.929 9.327 1.00 93.50 257 HIS A O 1
ATOM 2028 N N . ARG A 1 258 ? -18.400 6.318 7.880 1.00 93.06 258 ARG A N 1
ATOM 2029 C CA . ARG A 1 258 ? -19.732 5.700 7.866 1.00 93.06 258 ARG A CA 1
ATOM 2030 C C . ARG A 1 258 ? -20.077 5.095 9.221 1.00 93.06 258 ARG A C 1
ATOM 2032 O O . ARG A 1 258 ? -21.187 5.310 9.684 1.00 93.06 258 ARG A O 1
ATOM 2039 N N . LEU A 1 259 ? -19.137 4.398 9.857 1.00 90.69 259 LEU A N 1
ATOM 2040 C CA . LEU A 1 259 ? -19.353 3.781 11.169 1.00 90.69 259 LEU A CA 1
ATOM 2041 C C . LEU A 1 259 ? -19.549 4.822 12.270 1.00 90.69 259 LEU A C 1
ATOM 2043 O O . LEU A 1 259 ? -20.453 4.679 13.082 1.00 90.69 259 LEU A O 1
ATOM 2047 N N . VAL A 1 260 ? -18.774 5.909 12.250 1.00 88.31 260 VAL A N 1
ATOM 2048 C CA . VAL A 1 260 ? -18.947 7.005 13.219 1.00 88.31 260 VAL A CA 1
ATOM 2049 C C . VAL A 1 260 ? -20.304 7.712 13.067 1.00 88.31 260 VAL A C 1
ATOM 2051 O O . VAL A 1 260 ? -20.835 8.213 14.051 1.00 88.31 260 VAL A O 1
ATOM 2054 N N . ARG A 1 261 ? -20.871 7.763 11.851 1.00 82.19 261 ARG A N 1
ATOM 2055 C CA . ARG A 1 261 ? -22.141 8.454 11.543 1.00 82.19 261 ARG A CA 1
ATOM 2056 C C . ARG A 1 261 ? -23.389 7.566 11.607 1.00 82.19 261 ARG A C 1
ATOM 2058 O O . ARG A 1 261 ? -24.483 8.087 11.433 1.00 82.19 261 ARG A O 1
ATOM 2065 N N . ALA A 1 262 ? -23.255 6.248 11.756 1.00 72.50 262 ALA A N 1
ATOM 2066 C CA . ALA A 1 262 ? -24.368 5.296 11.651 1.00 72.50 262 ALA A CA 1
ATOM 2067 C C . ALA A 1 262 ? -25.276 5.232 12.902 1.00 72.50 262 ALA A C 1
ATOM 2069 O O . ALA A 1 262 ? -26.022 4.268 13.070 1.00 72.50 262 ALA A O 1
ATOM 2070 N N . THR A 1 263 ? -25.234 6.250 13.757 1.00 55.62 263 THR A N 1
ATOM 2071 C CA . THR A 1 263 ? -25.994 6.392 15.010 1.00 55.62 263 THR A CA 1
ATOM 2072 C C . THR A 1 263 ? -26.478 7.821 15.152 1.00 55.62 263 THR A C 1
ATOM 2074 O O . THR A 1 263 ? -27.552 8.012 15.757 1.00 55.62 263 THR A O 1
#